Protein AF-A0A1F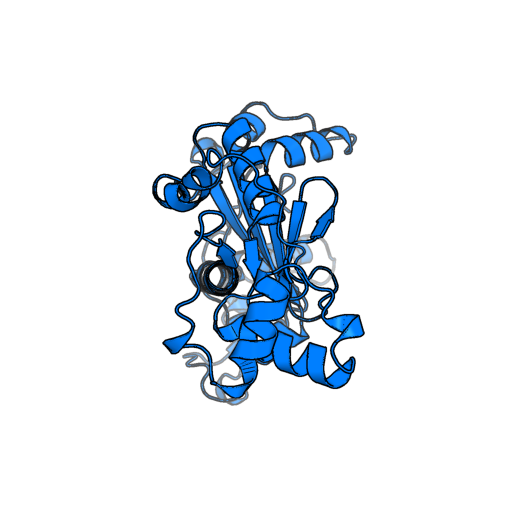2YQE5-F1 (afdb_monomer_lite)

pLDDT: mean 75.51, std 18.69, range [27.38, 96.56]

Radius of gyration: 23.51 Å; chains: 1; bounding box: 51×50×66 Å

Secondary structure (DSSP, 8-state):
--TT-SS--S-HHHHHHHHHHHHHTTSTT-TTT--TTGGGT--SSSEEEGGGSPS-----SSEEE-PBPSEEEEEEEEE-SSHHHHHHHHHHHHHHEEETTTEEPEEETTEEEESTT-SSEEEEEEEHHHHHHHHHTTSTT----HHHHHHHTTEEEEEEEEEHHHHHHTT-SBGGG--TTHHHHHHHHHHTTEEE-S-SS-----TTTS-HHHHHHHHHHHTT--HHHHS-HHHHHHHHHHHGGGT--TTSPPPP---TTSGGGTGGGGGPEEP---GGGTTSTT-------

Sequence (293 aa):
MQGHNLFGSDDLHGLIADCLLKIQDHIPGLEGVFNRDDLHNRDDGWLVRAHELPAPMGVSGEWVCNLQLSRVDCTRMLLLPSRSDALSFVRTLVDSGVMKYRGRASVTGGTAYYGKESRRSALKVYAKGPEYEYHAGKSANCLVKPELLAYCDAAVRFEAVYRGMELKRLGKHHLLAWNLETVNQLLDIQMEKINLSENVRLSSVDEAKIPKWLRGTYRHWENGEDLMELMSRRTWYRHRKALFEFGVDIAATKPRERQSSDVMAVKRVLDGRWMDVPDWARGTPLYHEPKTA

Structure (mmCIF, N/CA/C/O backbone):
data_AF-A0A1F2YQE5-F1
#
_entry.id   AF-A0A1F2YQE5-F1
#
loop_
_atom_site.group_PDB
_atom_site.id
_atom_site.type_symbol
_atom_site.label_atom_id
_atom_site.label_alt_id
_atom_site.label_comp_id
_atom_site.label_asym_id
_atom_site.label_entity_id
_atom_site.label_seq_id
_atom_site.pdbx_PDB_ins_code
_atom_site.Cartn_x
_atom_site.Cartn_y
_atom_site.Cartn_z
_atom_site.occupancy
_atom_site.B_iso_or_equiv
_atom_site.auth_seq_id
_atom_site.auth_comp_id
_atom_site.auth_asym_id
_atom_site.auth_atom_id
_atom_site.pdbx_PDB_model_num
ATOM 1 N N . MET A 1 1 ? 12.948 6.415 -14.381 1.00 32.94 1 MET A N 1
ATOM 2 C CA . MET A 1 1 ? 12.203 5.748 -13.287 1.00 32.94 1 MET A CA 1
ATOM 3 C C . MET A 1 1 ? 11.187 6.745 -12.747 1.00 32.94 1 MET A C 1
ATOM 5 O O . MET A 1 1 ? 11.525 7.918 -12.671 1.00 32.94 1 MET A O 1
ATOM 9 N N . GLN A 1 2 ? 9.948 6.312 -12.499 1.00 40.56 2 GLN A N 1
ATOM 10 C CA . GLN A 1 2 ? 8.765 7.157 -12.249 1.00 40.56 2 GLN A CA 1
ATOM 11 C C . GLN A 1 2 ? 9.000 8.216 -11.154 1.00 40.56 2 GLN A C 1
ATOM 13 O O . GLN A 1 2 ? 9.015 7.907 -9.966 1.00 40.56 2 GLN A O 1
ATOM 18 N N . GLY A 1 3 ? 9.160 9.481 -11.557 1.00 34.25 3 GLY A N 1
ATOM 19 C CA . GLY A 1 3 ? 9.552 10.588 -10.671 1.00 34.25 3 GLY A CA 1
ATOM 20 C C . GLY A 1 3 ? 8.476 11.077 -9.696 1.00 34.25 3 GLY A C 1
ATOM 21 O O . GLY A 1 3 ? 8.759 11.934 -8.867 1.00 34.25 3 GLY A O 1
ATOM 22 N N . HIS A 1 4 ? 7.249 10.552 -9.767 1.00 53.12 4 HIS A N 1
ATOM 23 C CA . HIS A 1 4 ? 6.148 11.003 -8.907 1.00 53.12 4 HIS A CA 1
ATOM 24 C C . HIS A 1 4 ? 5.494 9.886 -8.079 1.00 53.12 4 HIS A C 1
ATOM 26 O O . HIS A 1 4 ? 4.679 10.195 -7.213 1.00 53.12 4 HIS A O 1
ATOM 32 N N . ASN A 1 5 ? 5.859 8.613 -8.308 1.00 69.81 5 ASN A N 1
ATOM 33 C CA . ASN A 1 5 ? 5.350 7.427 -7.597 1.00 69.81 5 ASN A CA 1
ATOM 34 C C . ASN A 1 5 ? 3.826 7.466 -7.341 1.00 69.81 5 ASN A C 1
ATOM 36 O O . ASN A 1 5 ? 3.364 7.080 -6.271 1.00 69.81 5 ASN A O 1
ATOM 40 N N . LEU A 1 6 ? 3.034 8.036 -8.257 1.00 82.81 6 LEU A N 1
ATOM 41 C CA . LEU A 1 6 ? 1.592 8.241 -8.075 1.00 82.81 6 LEU A CA 1
ATOM 42 C C . LEU A 1 6 ? 0.788 7.063 -8.615 1.00 82.81 6 LEU A C 1
ATOM 44 O O . LEU A 1 6 ? -0.112 6.575 -7.947 1.00 82.81 6 LEU A O 1
ATOM 48 N N . PHE A 1 7 ? 1.172 6.572 -9.776 1.00 83.62 7 PHE A N 1
ATOM 49 C CA . PHE A 1 7 ? 0.604 5.410 -10.438 1.00 83.62 7 PHE A CA 1
ATOM 50 C C . PHE A 1 7 ? 1.743 4.673 -11.144 1.00 83.62 7 PHE A C 1
ATOM 52 O O . PHE A 1 7 ? 2.771 5.279 -11.465 1.00 83.62 7 PHE A O 1
ATOM 59 N N . GLY A 1 8 ? 1.576 3.366 -11.331 1.00 82.75 8 GLY A N 1
ATOM 60 C CA . GLY A 1 8 ? 2.619 2.475 -11.823 1.00 82.75 8 GLY A CA 1
ATOM 61 C C . GLY A 1 8 ? 2.051 1.275 -12.569 1.00 82.75 8 GLY A C 1
ATOM 62 O O . GLY A 1 8 ? 0.842 1.186 -12.757 1.00 82.75 8 GLY A O 1
ATOM 63 N N . SER A 1 9 ? 2.943 0.402 -13.034 1.00 84.06 9 SER A N 1
ATOM 64 C CA . SER A 1 9 ? 2.571 -0.838 -13.714 1.00 84.06 9 SER A CA 1
ATOM 65 C C . SER A 1 9 ? 2.815 -2.024 -12.788 1.00 84.06 9 SER A C 1
ATOM 67 O O . SER A 1 9 ? 3.850 -2.072 -12.120 1.00 84.06 9 SER A O 1
ATOM 69 N N . ASP A 1 10 ? 1.888 -2.980 -12.794 1.00 84.25 10 ASP A N 1
ATOM 70 C CA . ASP A 1 10 ? 2.038 -4.276 -12.122 1.00 84.25 10 ASP A CA 1
ATOM 71 C C . ASP A 1 10 ? 2.847 -5.278 -12.972 1.00 84.25 10 ASP A C 1
ATOM 73 O O . ASP A 1 10 ? 3.196 -6.362 -12.498 1.00 84.25 10 ASP A O 1
ATOM 77 N N . ASP A 1 11 ? 3.188 -4.916 -14.217 1.00 82.25 11 ASP A N 1
ATOM 78 C CA . ASP A 1 11 ? 4.056 -5.701 -15.096 1.00 82.25 11 ASP A CA 1
ATOM 79 C C . ASP A 1 11 ? 5.523 -5.608 -14.651 1.00 82.25 11 ASP A C 1
ATOM 81 O O . ASP A 1 11 ? 6.345 -4.868 -15.201 1.00 82.25 11 ASP A O 1
ATOM 85 N N . LEU A 1 12 ? 5.848 -6.371 -13.607 1.00 81.06 12 LEU A N 1
ATOM 86 C CA . LEU A 1 12 ? 7.197 -6.440 -13.059 1.00 81.06 12 LEU A CA 1
ATOM 87 C C . LEU A 1 12 ? 8.209 -6.979 -14.082 1.00 81.06 12 LEU A C 1
ATOM 89 O O . LEU A 1 12 ? 9.359 -6.544 -14.072 1.00 81.06 12 LEU A O 1
ATOM 93 N N . HIS A 1 13 ? 7.795 -7.886 -14.972 1.00 78.62 13 HIS A N 1
ATOM 94 C CA . HIS A 1 13 ? 8.665 -8.431 -16.019 1.00 78.62 13 HIS A CA 1
ATOM 95 C C . HIS A 1 13 ? 9.033 -7.352 -17.032 1.00 78.62 13 HIS A C 1
ATOM 97 O O . HIS A 1 13 ? 10.220 -7.105 -17.243 1.00 78.62 13 HIS A O 1
ATOM 103 N N . GLY A 1 14 ? 8.044 -6.637 -17.574 1.00 79.69 14 GLY A N 1
ATOM 104 C CA . GLY A 1 14 ? 8.276 -5.529 -18.499 1.00 79.69 14 GLY A CA 1
ATOM 105 C C . GLY A 1 14 ? 9.084 -4.393 -17.870 1.00 79.69 14 GLY A C 1
ATOM 106 O O . GLY A 1 14 ? 9.995 -3.854 -18.500 1.00 79.69 14 GLY A O 1
ATOM 107 N N . LEU A 1 15 ? 8.818 -4.056 -16.601 1.00 83.06 15 LEU A N 1
ATOM 108 C CA . LEU A 1 15 ? 9.594 -3.047 -15.869 1.00 83.06 15 LEU A CA 1
ATOM 109 C C . LEU A 1 15 ? 11.076 -3.423 -15.751 1.00 83.06 15 LEU A C 1
ATOM 111 O O . LEU A 1 15 ? 11.943 -2.561 -15.910 1.00 83.06 15 LEU A O 1
ATOM 115 N N . ILE A 1 16 ? 11.370 -4.691 -15.457 1.00 81.44 16 ILE A N 1
ATOM 116 C CA . ILE A 1 16 ? 12.741 -5.192 -15.348 1.00 81.44 16 ILE A CA 1
ATOM 117 C C . ILE A 1 16 ? 13.410 -5.261 -16.722 1.00 81.44 16 ILE A C 1
ATOM 119 O O . ILE A 1 16 ? 14.540 -4.794 -16.851 1.00 81.44 16 ILE A O 1
ATOM 123 N N . ALA A 1 17 ? 12.716 -5.762 -17.745 1.00 78.19 17 ALA A N 1
ATOM 124 C CA . ALA A 1 17 ? 13.222 -5.813 -19.114 1.00 78.19 17 ALA A CA 1
ATOM 125 C C . ALA A 1 17 ? 13.619 -4.417 -19.619 1.00 78.19 17 ALA A C 1
ATOM 127 O O . ALA A 1 17 ? 14.755 -4.198 -20.040 1.00 78.19 17 ALA A O 1
ATOM 128 N N . ASP A 1 18 ? 12.725 -3.435 -19.481 1.00 82.12 18 ASP A N 1
ATOM 129 C CA . ASP A 1 18 ? 12.996 -2.049 -19.871 1.00 82.12 18 ASP A CA 1
ATOM 130 C C . ASP A 1 18 ? 14.123 -1.412 -19.052 1.00 82.12 18 ASP A C 1
ATOM 132 O O . ASP A 1 18 ? 14.840 -0.544 -19.552 1.00 82.12 18 ASP A O 1
ATOM 136 N N . CYS A 1 19 ? 14.279 -1.808 -17.785 1.00 84.31 19 CYS A N 1
ATOM 137 C CA . CYS A 1 19 ? 15.386 -1.361 -16.947 1.00 84.31 19 CYS A CA 1
ATOM 138 C C . CYS A 1 19 ? 16.725 -1.898 -17.466 1.00 84.31 19 CYS A C 1
ATOM 140 O O . CYS A 1 19 ? 17.663 -1.122 -17.627 1.00 84.31 19 CYS A O 1
ATOM 142 N N . LEU A 1 20 ? 16.805 -3.197 -17.765 1.00 79.25 20 LEU A N 1
ATOM 143 C CA . LEU A 1 20 ? 18.023 -3.844 -18.254 1.00 79.25 20 LEU A CA 1
ATOM 144 C C . LEU A 1 20 ? 18.448 -3.308 -19.622 1.00 79.25 20 LEU A C 1
ATOM 146 O O . LEU A 1 20 ? 19.617 -2.974 -19.796 1.00 79.25 20 LEU A O 1
ATOM 150 N N . LEU A 1 21 ? 17.497 -3.121 -20.543 1.00 80.44 21 LEU A N 1
ATOM 151 C CA . LEU A 1 21 ? 17.764 -2.497 -21.844 1.00 80.44 21 LEU A CA 1
ATOM 152 C C . LE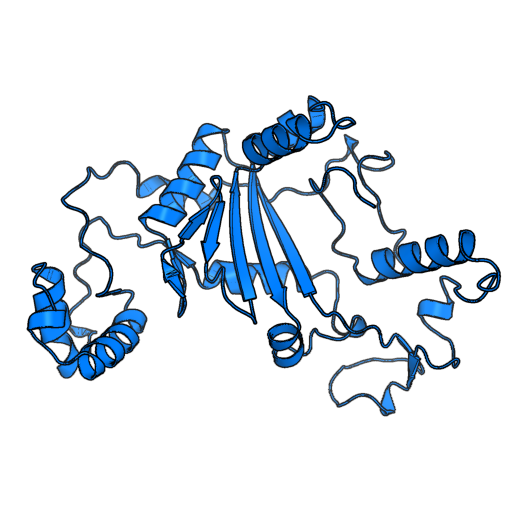U A 1 21 ? 18.343 -1.085 -21.674 1.00 80.44 21 LEU A C 1
ATOM 154 O O . LEU A 1 21 ? 19.381 -0.764 -22.245 1.00 80.44 21 LEU A O 1
ATOM 158 N N . LYS A 1 22 ? 17.742 -0.268 -20.798 1.00 84.50 22 LYS A N 1
ATOM 159 C CA . LYS A 1 22 ? 18.269 1.070 -20.484 1.00 84.50 22 LYS A CA 1
ATOM 160 C C . LYS A 1 22 ? 19.657 1.021 -19.850 1.00 84.50 22 LYS A C 1
ATOM 162 O O . LYS A 1 22 ? 20.458 1.908 -20.119 1.00 84.50 22 LYS A O 1
ATOM 167 N N . ILE A 1 23 ? 19.939 0.046 -18.986 1.00 83.12 23 ILE A N 1
ATOM 168 C CA . ILE A 1 23 ? 21.263 -0.118 -18.369 1.00 83.12 23 ILE A CA 1
ATOM 169 C C . ILE A 1 23 ? 22.309 -0.424 -19.442 1.00 83.12 23 ILE A C 1
ATOM 171 O O . ILE A 1 23 ? 23.365 0.205 -19.441 1.00 83.12 23 ILE A O 1
ATOM 175 N N . GLN A 1 24 ? 22.006 -1.334 -20.368 1.00 83.06 24 GLN A N 1
ATOM 176 C CA . GLN A 1 24 ? 22.898 -1.663 -21.478 1.00 83.06 24 GLN A CA 1
ATOM 177 C C . GLN A 1 24 ? 23.235 -0.439 -22.333 1.00 83.06 24 GLN A C 1
ATOM 179 O O . GLN A 1 24 ? 24.403 -0.236 -22.643 1.00 83.06 24 GLN A O 1
ATOM 184 N N . ASP A 1 25 ? 22.256 0.417 -22.638 1.00 81.88 25 ASP A N 1
ATOM 185 C CA . ASP A 1 25 ? 22.487 1.626 -23.443 1.00 81.88 25 ASP A CA 1
ATOM 186 C C . ASP A 1 25 ? 23.465 2.625 -22.787 1.00 81.88 25 ASP A C 1
ATOM 188 O O . ASP A 1 25 ? 23.972 3.527 -23.453 1.00 81.88 25 ASP A O 1
ATOM 192 N N . HIS A 1 26 ? 23.718 2.500 -21.478 1.00 85.12 26 HIS A N 1
ATOM 193 C CA . HIS A 1 26 ? 24.530 3.443 -20.700 1.00 85.12 26 HIS A CA 1
ATOM 194 C C . HIS A 1 26 ? 25.821 2.837 -20.131 1.00 85.12 26 HIS A C 1
ATOM 196 O O . HIS A 1 26 ? 26.623 3.575 -19.554 1.00 85.12 26 HIS A O 1
ATOM 202 N N . ILE A 1 27 ? 26.034 1.524 -20.257 1.00 79.75 27 ILE A N 1
ATOM 203 C CA . ILE A 1 27 ? 27.236 0.844 -19.763 1.00 79.75 27 ILE A CA 1
ATOM 204 C C . ILE A 1 27 ? 28.004 0.270 -20.959 1.00 79.75 27 ILE A C 1
ATOM 206 O O . ILE A 1 27 ? 27.561 -0.724 -21.535 1.00 79.75 27 ILE A O 1
ATOM 210 N N . PRO A 1 28 ? 29.171 0.850 -21.302 1.00 79.56 28 PRO A N 1
ATOM 211 C CA . PRO A 1 28 ? 30.027 0.315 -22.354 1.00 79.56 28 PRO A CA 1
ATOM 212 C C . PRO A 1 28 ? 30.392 -1.150 -22.096 1.00 79.56 28 PRO A C 1
ATOM 214 O O . PRO A 1 28 ? 30.783 -1.505 -20.981 1.00 79.56 28 PRO A O 1
ATOM 217 N N . GLY A 1 29 ? 30.300 -1.989 -23.125 1.00 71.94 29 GLY A N 1
ATOM 218 C CA . GLY A 1 29 ? 30.564 -3.428 -23.045 1.00 71.94 29 GLY A CA 1
ATOM 219 C C . GLY A 1 29 ? 29.339 -4.289 -22.725 1.00 71.94 29 GLY A C 1
ATOM 220 O O . GLY A 1 29 ? 29.483 -5.507 -22.622 1.00 71.94 29 GLY A O 1
ATOM 221 N N . LEU A 1 30 ? 28.154 -3.691 -22.561 1.00 66.94 30 LEU A N 1
ATOM 222 C CA . LEU A 1 30 ? 26.884 -4.419 -22.455 1.00 66.94 30 LEU A CA 1
ATOM 223 C C . LEU A 1 30 ? 26.057 -4.381 -23.748 1.00 66.94 30 LEU A C 1
ATOM 225 O O . LEU A 1 30 ? 24.928 -4.861 -23.759 1.00 66.94 30 LEU A O 1
ATOM 229 N N . GLU A 1 31 ? 26.580 -3.833 -24.844 1.00 75.94 31 GLU A N 1
ATOM 230 C CA . GLU A 1 31 ? 25.845 -3.700 -26.101 1.00 75.94 31 GLU A CA 1
ATOM 231 C C . GLU A 1 31 ? 25.420 -5.073 -26.654 1.00 75.94 31 GLU A C 1
ATOM 233 O O . GLU A 1 31 ? 26.246 -5.947 -26.910 1.00 75.94 31 GLU A O 1
ATOM 238 N N . GLY A 1 32 ? 24.113 -5.265 -26.855 1.00 68.94 32 GLY A N 1
ATOM 239 C CA . GLY A 1 32 ? 23.550 -6.515 -27.374 1.00 68.94 32 GLY A CA 1
ATOM 240 C C . GLY A 1 32 ? 23.499 -7.673 -26.372 1.00 68.94 32 GLY A C 1
ATOM 241 O O . GLY A 1 32 ? 23.132 -8.777 -26.771 1.00 68.94 32 GLY A O 1
ATOM 242 N N . VAL A 1 33 ? 23.839 -7.440 -25.097 1.00 68.56 33 VAL A N 1
ATOM 243 C CA . VAL A 1 33 ? 23.763 -8.451 -24.026 1.00 68.56 33 VAL A CA 1
ATOM 244 C C . VAL A 1 33 ? 22.312 -8.772 -23.669 1.00 68.56 33 VAL A C 1
ATOM 246 O O . VAL A 1 33 ? 21.949 -9.929 -23.498 1.00 68.56 33 VAL A O 1
ATOM 249 N N . PHE A 1 34 ? 21.463 -7.753 -23.588 1.00 68.69 34 PHE A N 1
ATOM 250 C CA . PHE A 1 34 ? 20.033 -7.878 -23.364 1.00 68.69 34 PHE A CA 1
ATOM 251 C C . PHE A 1 34 ? 19.284 -7.608 -24.671 1.00 68.69 34 PHE A C 1
ATOM 253 O O . PHE A 1 34 ? 19.349 -6.511 -25.233 1.00 68.69 34 PHE A O 1
ATOM 260 N N . ASN A 1 35 ? 18.507 -8.588 -25.125 1.00 66.06 35 ASN A N 1
ATOM 261 C CA . ASN A 1 35 ? 17.389 -8.359 -26.032 1.00 66.06 35 ASN A CA 1
ATOM 262 C C . ASN A 1 35 ? 16.083 -8.636 -25.287 1.00 66.06 35 ASN A C 1
ATOM 264 O O . ASN A 1 35 ? 16.008 -9.479 -24.393 1.00 66.06 35 ASN A O 1
ATOM 268 N N . ARG A 1 36 ? 15.032 -7.944 -25.708 1.00 59.97 36 ARG A N 1
ATOM 269 C CA . ARG A 1 36 ? 13.667 -8.145 -25.241 1.00 59.97 36 ARG A CA 1
ATOM 270 C C . ARG A 1 36 ? 13.197 -9.588 -25.446 1.00 59.97 36 ARG A C 1
ATOM 272 O O . ARG A 1 36 ? 12.573 -10.127 -24.545 1.00 59.97 36 ARG A O 1
ATOM 279 N N . ASP A 1 37 ? 13.576 -10.219 -26.557 1.00 56.53 37 ASP A N 1
ATOM 280 C CA . ASP A 1 37 ? 13.257 -11.630 -26.825 1.00 56.53 37 ASP A CA 1
ATOM 281 C C . ASP A 1 37 ? 14.096 -12.600 -25.965 1.00 56.53 37 ASP A C 1
ATOM 283 O O . ASP A 1 37 ? 13.631 -13.674 -25.591 1.00 56.53 37 ASP A O 1
ATOM 287 N N . ASP A 1 38 ? 15.325 -12.211 -25.601 1.00 51.78 38 ASP A N 1
ATOM 288 C CA . ASP A 1 38 ? 16.281 -13.048 -24.855 1.00 51.78 38 ASP A CA 1
ATOM 289 C C . ASP A 1 38 ? 16.004 -13.076 -23.351 1.00 51.78 38 ASP A C 1
ATOM 291 O O . ASP A 1 38 ? 16.283 -14.071 -22.683 1.00 51.78 38 ASP A O 1
ATOM 295 N N . LEU A 1 39 ? 15.364 -12.026 -22.826 1.00 52.28 39 LEU A N 1
ATOM 296 C CA . LEU A 1 39 ? 14.754 -12.024 -21.491 1.00 52.28 39 LEU A CA 1
ATOM 297 C C . LEU A 1 39 ? 13.704 -13.136 -21.319 1.00 52.28 39 LEU A C 1
ATOM 299 O O . LEU A 1 39 ? 13.333 -13.456 -20.186 1.00 52.28 39 LEU A O 1
ATOM 303 N N . HIS A 1 40 ? 13.304 -13.769 -22.425 1.00 49.25 40 HIS A N 1
ATOM 304 C CA . HIS A 1 40 ? 12.474 -14.959 -22.459 1.00 49.25 40 HIS A CA 1
ATOM 305 C C . HIS A 1 40 ? 13.211 -16.248 -22.899 1.00 49.25 40 HIS A C 1
ATOM 307 O O . HIS A 1 40 ? 12.596 -17.299 -22.755 1.00 49.25 40 HIS A O 1
ATOM 313 N N . ASN A 1 41 ? 14.464 -16.229 -23.413 1.00 41.75 41 ASN A N 1
ATOM 314 C CA . ASN A 1 41 ? 15.012 -17.381 -24.174 1.00 41.75 41 ASN A CA 1
ATOM 315 C C . ASN A 1 41 ? 16.560 -17.502 -24.406 1.00 41.75 41 ASN A C 1
ATOM 317 O O . ASN A 1 41 ? 16.956 -17.967 -25.474 1.00 41.75 41 ASN A O 1
ATOM 321 N N . ARG A 1 42 ? 17.474 -17.158 -23.475 1.00 39.69 42 ARG A N 1
ATOM 322 C CA . ARG A 1 42 ? 18.938 -17.423 -23.668 1.00 39.69 42 ARG A CA 1
ATOM 323 C C . ARG A 1 42 ? 19.687 -18.211 -22.573 1.00 39.69 42 ARG A C 1
ATOM 325 O O . ARG A 1 42 ? 19.365 -18.158 -21.394 1.00 39.69 42 ARG A O 1
ATOM 332 N N . ASP A 1 43 ? 20.735 -18.921 -23.001 1.00 40.22 43 ASP A N 1
ATOM 333 C CA . ASP A 1 43 ? 21.522 -19.927 -22.254 1.00 40.22 43 ASP A CA 1
ATOM 334 C C . ASP A 1 43 ? 22.712 -19.361 -21.442 1.00 40.22 43 ASP A C 1
ATOM 336 O O . ASP A 1 43 ? 23.582 -20.108 -20.993 1.00 40.22 43 ASP A O 1
ATOM 340 N N . ASP A 1 44 ? 22.826 -18.048 -21.251 1.00 38.34 44 ASP A N 1
ATOM 341 C CA . ASP A 1 44 ? 24.051 -17.384 -20.772 1.00 38.34 44 ASP A CA 1
ATOM 342 C C . ASP A 1 44 ? 24.094 -17.101 -19.253 1.00 38.34 44 ASP A C 1
ATOM 344 O O . ASP A 1 44 ? 24.753 -16.178 -18.774 1.00 38.34 44 ASP A O 1
ATOM 348 N N . GLY A 1 45 ? 23.459 -17.963 -18.451 1.00 41.25 45 GLY A N 1
ATOM 349 C CA . GLY A 1 45 ? 23.664 -18.032 -16.993 1.00 41.25 45 GLY A CA 1
ATOM 350 C C . GLY A 1 45 ? 22.813 -17.076 -16.144 1.00 41.25 45 GLY A C 1
ATOM 351 O O . GLY A 1 45 ? 22.825 -17.174 -14.915 1.00 41.25 45 GLY A O 1
ATOM 352 N N . TRP A 1 46 ? 22.019 -16.208 -16.775 1.00 45.41 46 TRP A N 1
ATOM 353 C CA . TRP A 1 46 ? 20.955 -15.427 -16.124 1.00 45.41 46 TRP A CA 1
ATOM 354 C C . TRP A 1 46 ? 19.609 -16.153 -16.113 1.00 45.41 46 TRP A C 1
ATOM 356 O O . TRP A 1 46 ? 18.693 -15.733 -15.403 1.00 45.41 46 TRP A O 1
ATOM 366 N N . LEU A 1 47 ? 19.499 -17.254 -16.862 1.00 46.78 47 LEU A N 1
ATOM 367 C CA . LEU A 1 47 ? 18.339 -18.127 -16.913 1.00 46.78 47 LEU A CA 1
ATOM 368 C C . LEU A 1 47 ? 18.683 -19.516 -16.339 1.00 46.78 47 LEU A C 1
ATOM 370 O O . LEU A 1 47 ? 19.718 -20.093 -16.658 1.00 46.78 47 LEU A O 1
ATOM 374 N N . VAL A 1 48 ? 17.829 -20.043 -15.459 1.00 47.06 48 VAL A N 1
ATOM 375 C CA . VAL A 1 48 ? 17.901 -21.428 -14.958 1.00 47.06 48 VAL A CA 1
ATOM 376 C C . VAL A 1 48 ? 17.031 -22.279 -15.869 1.00 47.06 48 VAL A C 1
ATOM 378 O O . VAL A 1 48 ? 15.947 -21.834 -16.255 1.00 47.06 48 VAL A O 1
ATOM 381 N N . ARG A 1 49 ? 17.465 -23.492 -16.219 1.00 47.62 49 ARG A N 1
ATOM 382 C CA . ARG A 1 49 ? 16.607 -24.373 -17.017 1.00 47.62 49 ARG A CA 1
ATOM 383 C C . ARG A 1 49 ? 15.381 -24.761 -16.210 1.00 47.62 49 ARG A C 1
ATOM 385 O O . ARG A 1 49 ? 15.492 -25.055 -15.024 1.00 47.62 49 ARG A O 1
ATOM 392 N N . ALA A 1 50 ? 14.203 -24.786 -16.830 1.00 49.78 50 ALA A N 1
ATOM 393 C CA . ALA A 1 50 ? 12.947 -25.002 -16.099 1.00 49.78 50 ALA A CA 1
ATOM 394 C C . ALA A 1 50 ? 12.941 -26.296 -15.248 1.00 49.78 50 ALA A C 1
ATOM 396 O O . ALA A 1 50 ? 12.280 -26.348 -14.212 1.00 49.78 50 ALA A O 1
ATOM 397 N N . HIS A 1 51 ? 13.725 -27.310 -15.638 1.00 53.00 51 HIS A N 1
ATOM 398 C CA . HIS A 1 51 ? 13.901 -28.569 -14.904 1.00 53.00 51 HIS A CA 1
ATOM 399 C C . HIS A 1 51 ? 14.854 -28.497 -13.692 1.00 53.00 51 HIS A C 1
ATOM 401 O O . HIS A 1 51 ? 14.881 -29.426 -12.889 1.00 53.00 51 HIS A O 1
ATOM 407 N N . GLU A 1 52 ? 15.635 -27.425 -13.547 1.00 47.88 52 GLU A N 1
ATOM 408 C CA . GLU A 1 52 ? 16.561 -27.183 -12.429 1.00 47.88 52 GLU A CA 1
ATOM 409 C C . GLU A 1 52 ? 15.898 -26.366 -11.295 1.00 47.88 52 GLU A C 1
ATOM 411 O O . GLU A 1 52 ? 16.471 -26.208 -10.214 1.00 47.88 52 GLU A O 1
ATOM 416 N N . LEU A 1 53 ? 14.670 -25.865 -11.505 1.00 52.38 53 LEU A N 1
ATOM 417 C CA . LEU A 1 53 ? 13.877 -25.164 -10.491 1.00 52.38 53 LEU A CA 1
ATOM 418 C C . LEU A 1 53 ? 13.098 -26.153 -9.596 1.00 52.38 53 LEU A C 1
ATOM 420 O O . LEU A 1 53 ? 12.576 -27.154 -10.090 1.00 52.38 53 LEU A O 1
ATOM 424 N N . PRO A 1 54 ? 12.940 -25.878 -8.283 1.00 45.22 54 PRO A N 1
ATOM 425 C CA . PRO A 1 54 ? 12.124 -26.712 -7.404 1.00 45.22 54 PRO A CA 1
ATOM 426 C C . PRO A 1 54 ? 10.667 -26.763 -7.891 1.00 45.22 54 PRO A C 1
ATOM 428 O O . PRO A 1 54 ? 10.023 -25.726 -8.064 1.00 45.22 54 PRO A O 1
ATOM 431 N N . ALA A 1 55 ? 10.122 -27.964 -8.088 1.00 44.84 55 ALA A N 1
ATOM 432 C CA . ALA A 1 55 ? 8.707 -28.145 -8.409 1.00 44.84 55 ALA A CA 1
ATOM 433 C C . ALA A 1 55 ? 7.798 -27.609 -7.269 1.00 44.84 55 ALA A C 1
ATOM 435 O O . ALA A 1 55 ? 8.165 -27.762 -6.100 1.00 44.84 55 ALA A O 1
ATOM 436 N N . PRO A 1 56 ? 6.615 -27.016 -7.560 1.00 45.38 56 PRO A N 1
ATOM 437 C CA . PRO A 1 56 ? 5.899 -27.010 -8.835 1.00 45.38 56 PRO A CA 1
ATOM 438 C C . PRO A 1 56 ? 5.680 -25.573 -9.346 1.00 45.38 56 PRO A C 1
ATOM 440 O O . PRO A 1 56 ? 4.629 -24.982 -9.113 1.00 45.38 56 PRO A O 1
ATOM 443 N N . MET A 1 57 ? 6.656 -24.981 -10.039 1.00 48.16 57 MET A N 1
ATOM 444 C CA . MET A 1 57 ? 6.480 -23.622 -10.586 1.00 48.16 57 MET A CA 1
ATOM 445 C C . MET A 1 57 ? 5.738 -23.568 -11.933 1.00 48.16 57 MET A C 1
ATOM 447 O O . MET A 1 57 ? 5.511 -22.476 -12.436 1.00 48.16 57 MET A O 1
ATOM 451 N N . GLY A 1 58 ? 5.310 -24.710 -12.494 1.00 41.84 58 GLY A N 1
ATOM 452 C CA . GLY A 1 58 ? 4.377 -24.743 -13.632 1.00 41.84 58 GLY A CA 1
ATOM 453 C C . GLY A 1 58 ? 4.838 -23.957 -14.864 1.00 41.84 58 GLY A C 1
ATOM 454 O O . GLY A 1 58 ? 4.013 -23.343 -15.532 1.00 41.84 58 GLY A O 1
ATOM 455 N N . VAL A 1 59 ? 6.144 -23.938 -15.141 1.00 45.78 59 VAL A N 1
ATOM 456 C CA . VAL A 1 59 ? 6.727 -23.170 -16.249 1.00 45.78 59 VAL A CA 1
ATOM 457 C C . VAL A 1 59 ? 6.848 -24.063 -17.485 1.00 45.78 59 VAL A C 1
ATOM 459 O O . VAL A 1 59 ? 7.510 -25.097 -17.430 1.00 45.78 59 VAL A O 1
ATOM 462 N N . SER A 1 60 ? 6.217 -23.680 -18.596 1.00 40.12 60 SER A N 1
ATOM 463 C CA . SER A 1 60 ? 6.457 -24.272 -19.918 1.00 40.12 60 SER A CA 1
ATOM 464 C C . SER A 1 60 ? 7.500 -23.430 -20.666 1.00 40.12 60 SER A C 1
ATOM 466 O O . SER A 1 60 ? 7.213 -22.283 -20.998 1.00 40.12 60 SER A O 1
ATOM 468 N N . GLY A 1 61 ? 8.697 -23.978 -20.902 1.00 46.28 61 GLY A N 1
ATOM 469 C CA . GLY A 1 61 ? 9.816 -23.324 -21.605 1.00 46.28 61 GLY A CA 1
ATOM 470 C C . GLY A 1 61 ? 11.175 -23.941 -21.236 1.00 46.28 61 GLY A C 1
ATOM 471 O O . GLY A 1 61 ? 11.265 -24.639 -20.226 1.00 46.28 61 GLY A O 1
ATOM 472 N N . GLU A 1 62 ? 12.226 -23.721 -22.039 1.00 42.53 62 GLU A N 1
ATOM 473 C CA . GLU A 1 62 ? 13.578 -24.256 -21.763 1.00 42.53 62 GLU A CA 1
ATOM 474 C C . GLU A 1 62 ? 14.377 -23.406 -20.754 1.00 42.53 62 GLU A C 1
ATOM 476 O O . GLU A 1 62 ? 15.119 -23.977 -19.951 1.00 42.53 62 GLU A O 1
ATOM 481 N N . TRP A 1 63 ? 14.167 -22.082 -20.707 1.00 44.69 63 TRP A N 1
ATOM 482 C CA . TRP A 1 63 ? 15.006 -21.125 -19.963 1.00 44.69 63 TRP A CA 1
ATOM 483 C C . TRP A 1 63 ? 14.185 -20.121 -19.145 1.00 44.69 63 TRP A C 1
ATOM 485 O O . TRP A 1 63 ? 13.154 -19.642 -19.611 1.00 44.69 63 TRP A O 1
ATOM 495 N N . VAL A 1 64 ? 14.614 -19.797 -17.913 1.00 51.41 64 VAL A N 1
ATOM 496 C CA . VAL A 1 64 ? 13.860 -18.891 -17.024 1.00 51.41 64 VAL A CA 1
ATOM 497 C C . VAL A 1 64 ? 14.725 -17.886 -16.221 1.00 51.41 64 VAL A C 1
ATOM 499 O O . VAL A 1 64 ? 15.592 -18.301 -15.461 1.00 51.41 64 VAL A O 1
ATOM 502 N N . CYS A 1 65 ? 14.473 -16.566 -16.329 1.00 54.91 65 CYS A N 1
ATOM 503 C CA . CYS A 1 65 ? 15.257 -15.468 -15.712 1.00 54.91 65 CYS A CA 1
ATOM 504 C C . CYS A 1 65 ? 15.342 -15.528 -14.167 1.00 54.91 65 CYS A C 1
ATOM 506 O O . CYS A 1 65 ? 14.346 -15.382 -13.458 1.00 54.91 65 CYS A O 1
ATOM 508 N N . ASN A 1 66 ? 16.549 -15.674 -13.612 1.00 64.44 66 ASN A N 1
ATOM 509 C CA . ASN A 1 66 ? 16.811 -15.912 -12.188 1.00 64.44 66 ASN A CA 1
ATOM 510 C C . ASN A 1 66 ? 17.101 -14.632 -11.380 1.00 64.44 66 ASN A C 1
ATOM 512 O O . ASN A 1 66 ? 18.046 -14.561 -10.591 1.00 64.44 66 ASN A O 1
ATOM 516 N N . LEU A 1 67 ? 16.280 -13.596 -11.549 1.00 77.31 67 LEU A N 1
ATOM 517 C CA . LEU A 1 67 ? 16.386 -12.394 -10.721 1.00 77.31 67 LEU A CA 1
ATOM 518 C C . LEU A 1 67 ? 15.736 -12.612 -9.354 1.00 77.31 67 LEU A C 1
ATOM 520 O O . LEU A 1 67 ? 14.543 -12.916 -9.252 1.00 77.31 67 LEU A O 1
ATOM 524 N N . GLN A 1 68 ? 16.530 -12.421 -8.297 1.00 83.50 68 GLN A N 1
ATOM 525 C CA . GLN A 1 68 ? 16.054 -12.499 -6.921 1.00 83.50 68 GLN A CA 1
ATOM 526 C C . GLN A 1 68 ? 15.635 -11.130 -6.381 1.00 83.50 68 GLN A C 1
ATOM 528 O O . GLN A 1 68 ? 16.419 -10.183 -6.325 1.00 83.50 68 GLN A O 1
ATOM 533 N N . LEU A 1 69 ? 14.400 -11.051 -5.900 1.00 87.38 69 LEU A N 1
ATOM 534 C CA . LEU A 1 69 ? 13.822 -9.858 -5.300 1.00 87.38 69 LEU A CA 1
ATOM 535 C C . LEU A 1 69 ? 14.131 -9.825 -3.799 1.00 87.38 69 LEU A C 1
ATOM 537 O O . LEU A 1 69 ? 13.728 -10.701 -3.028 1.00 87.38 69 LEU A O 1
ATOM 541 N N . SER A 1 70 ? 14.834 -8.782 -3.359 1.00 91.56 70 SER A N 1
ATOM 542 C CA . SER A 1 70 ? 15.155 -8.562 -1.941 1.00 91.56 70 SER A CA 1
ATOM 543 C C . SER A 1 70 ? 14.060 -7.790 -1.196 1.00 91.56 70 SER A C 1
ATOM 545 O O . SER A 1 70 ? 13.922 -7.923 0.028 1.00 91.56 70 SER A O 1
ATOM 547 N N . ARG A 1 71 ? 13.262 -7.004 -1.927 1.00 93.25 71 ARG A N 1
ATOM 548 C CA . ARG A 1 71 ? 12.129 -6.232 -1.423 1.00 93.25 71 ARG A CA 1
ATOM 549 C C . ARG A 1 71 ? 11.171 -5.876 -2.558 1.00 93.25 71 ARG A C 1
ATOM 551 O O . ARG A 1 71 ? 11.627 -5.517 -3.636 1.00 93.25 71 ARG A O 1
ATOM 558 N N . VAL A 1 72 ? 9.873 -5.908 -2.272 1.00 91.88 72 VAL A N 1
ATOM 559 C CA . VAL A 1 72 ? 8.817 -5.376 -3.142 1.00 91.88 72 VAL A CA 1
ATOM 560 C C . VAL A 1 72 ? 7.804 -4.623 -2.284 1.00 91.88 72 VAL A C 1
ATOM 562 O O . VAL A 1 72 ? 7.397 -5.122 -1.233 1.00 91.88 72 VAL A O 1
ATOM 565 N N . ASP A 1 73 ? 7.392 -3.440 -2.731 1.00 92.62 73 ASP A N 1
ATOM 566 C CA . ASP A 1 73 ? 6.319 -2.661 -2.115 1.00 92.62 73 ASP A CA 1
ATOM 567 C C . ASP A 1 73 ? 5.115 -2.719 -3.078 1.00 92.62 73 ASP A C 1
ATOM 569 O O . ASP A 1 73 ? 5.140 -2.110 -4.141 1.00 92.62 73 ASP A O 1
ATOM 573 N N . CYS A 1 74 ? 4.090 -3.509 -2.744 1.00 92.31 74 CYS A N 1
ATOM 574 C CA . CYS A 1 74 ? 2.855 -3.636 -3.530 1.00 92.31 74 CYS A CA 1
ATOM 575 C C . CYS A 1 74 ? 1.896 -2.508 -3.145 1.00 92.31 74 CYS A C 1
ATOM 577 O O . CYS A 1 74 ? 1.648 -2.323 -1.949 1.00 92.31 74 CYS A O 1
ATOM 579 N N . THR A 1 75 ? 1.354 -1.761 -4.110 1.00 92.38 75 THR A N 1
ATOM 580 C CA . THR A 1 75 ? 0.592 -0.539 -3.810 1.00 92.38 75 THR A CA 1
ATOM 581 C C . THR A 1 75 ? -0.737 -0.459 -4.543 1.00 92.38 75 THR A C 1
ATOM 583 O O . THR A 1 75 ? -0.778 -0.729 -5.735 1.00 92.38 75 THR A O 1
ATOM 586 N N . ARG A 1 76 ? -1.789 0.020 -3.870 1.00 90.75 76 ARG A N 1
ATOM 587 C CA . ARG A 1 76 ? -3.050 0.455 -4.500 1.00 90.75 76 ARG A CA 1
ATOM 588 C C . ARG A 1 76 ? -3.552 1.727 -3.840 1.00 90.75 76 ARG A C 1
ATOM 590 O O . ARG A 1 76 ? -3.253 1.991 -2.672 1.00 90.75 76 ARG A O 1
ATOM 597 N N . MET A 1 7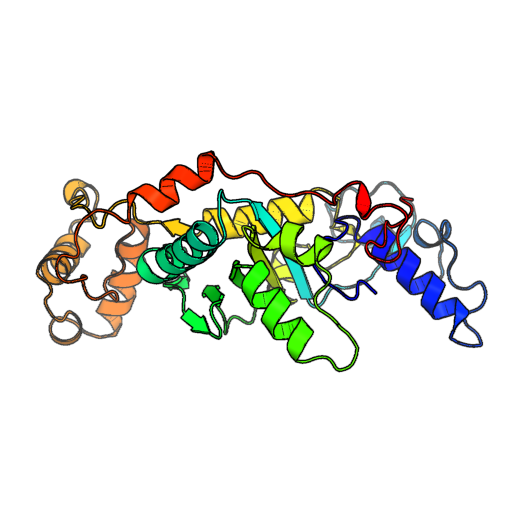7 ? -4.328 2.506 -4.584 1.00 92.44 77 MET A N 1
ATOM 598 C CA . MET A 1 77 ? -4.963 3.716 -4.074 1.00 92.44 77 MET A CA 1
ATOM 599 C C . MET A 1 77 ? -6.476 3.608 -4.126 1.00 92.44 77 MET A C 1
ATOM 601 O O . MET A 1 77 ? -7.044 3.207 -5.138 1.00 92.44 77 MET A O 1
ATOM 605 N N . LEU A 1 78 ? -7.104 3.993 -3.025 1.00 91.69 78 LEU A N 1
ATOM 606 C CA . LEU A 1 78 ? -8.542 4.089 -2.875 1.00 91.69 78 LEU A CA 1
ATOM 607 C C . LEU A 1 78 ? -8.937 5.563 -2.948 1.00 91.69 78 LEU A C 1
ATOM 609 O O . LEU A 1 78 ? -8.462 6.364 -2.141 1.00 91.69 78 LEU A O 1
ATOM 613 N N . LEU A 1 79 ? -9.796 5.914 -3.900 1.00 91.38 79 LEU A N 1
ATOM 614 C CA . LEU A 1 79 ? -10.378 7.246 -3.991 1.00 91.38 79 LEU A CA 1
ATOM 615 C C . LEU A 1 79 ? -11.546 7.369 -3.012 1.00 91.38 79 LEU A C 1
ATOM 617 O O . LEU A 1 79 ? -12.461 6.542 -3.035 1.00 91.38 79 LEU A O 1
ATOM 621 N N . LEU A 1 80 ? -11.523 8.416 -2.189 1.00 86.31 80 LEU A N 1
ATOM 622 C CA . LEU A 1 80 ? -12.626 8.810 -1.314 1.00 86.31 80 LEU A CA 1
ATOM 623 C C . LEU A 1 80 ? -13.273 10.118 -1.807 1.00 86.31 80 LEU A C 1
ATOM 625 O O . LEU A 1 80 ? -12.716 10.774 -2.689 1.00 86.31 80 LEU A O 1
ATOM 629 N N . PRO A 1 81 ? -14.441 10.521 -1.268 1.00 83.31 81 PRO A N 1
ATOM 630 C CA . PRO A 1 81 ? -15.149 11.710 -1.747 1.00 83.31 81 PRO A CA 1
ATOM 631 C C . PRO A 1 81 ? -14.373 13.023 -1.569 1.00 83.31 81 PRO A C 1
ATOM 633 O O . PRO A 1 81 ? -14.559 13.954 -2.349 1.00 83.31 81 PRO A O 1
ATOM 636 N N . SER A 1 82 ? -13.505 13.118 -0.556 1.00 82.88 82 SER A N 1
ATOM 637 C CA . SER A 1 82 ? -12.714 14.322 -0.293 1.00 82.88 82 SER A CA 1
ATOM 638 C C . SER A 1 82 ? -11.380 14.039 0.407 1.00 82.88 82 SER A C 1
ATOM 640 O O . SER A 1 82 ? -11.175 12.990 1.023 1.00 82.88 82 SER A O 1
ATOM 642 N N . ARG A 1 83 ? -10.477 15.029 0.396 1.00 88.19 83 ARG A N 1
ATOM 643 C CA . ARG A 1 83 ? -9.244 15.027 1.205 1.00 88.19 83 ARG A CA 1
ATOM 644 C C . ARG A 1 83 ? -9.523 14.834 2.699 1.00 88.19 83 ARG A C 1
ATOM 646 O O . ARG A 1 83 ? -8.764 14.153 3.389 1.00 88.19 83 ARG A O 1
ATOM 653 N N . SER A 1 84 ? -10.608 15.426 3.205 1.00 80.62 84 SER A N 1
ATOM 654 C CA . SER A 1 84 ? -11.018 15.275 4.607 1.00 80.62 84 SER A CA 1
ATOM 655 C C . SER A 1 84 ? -11.376 13.822 4.924 1.00 80.62 84 SER A C 1
ATOM 657 O O . SER A 1 84 ? -10.962 13.299 5.962 1.00 80.62 84 SER A O 1
ATOM 659 N N . ASP A 1 85 ? -12.060 13.140 4.002 1.00 81.00 85 ASP A N 1
ATOM 660 C CA . ASP A 1 85 ? -12.395 11.721 4.139 1.00 81.00 85 ASP A CA 1
ATOM 661 C C . ASP A 1 85 ? -11.137 10.849 4.099 1.00 81.00 85 ASP A C 1
ATOM 663 O O . ASP A 1 85 ? -10.991 9.959 4.933 1.00 81.00 85 ASP A O 1
ATOM 667 N N . ALA A 1 86 ? -10.179 11.145 3.211 1.00 85.88 86 ALA A N 1
ATOM 668 C CA . ALA A 1 86 ? -8.885 10.451 3.153 1.00 85.88 86 ALA A CA 1
ATOM 669 C C . ALA A 1 86 ? -8.100 10.560 4.467 1.00 85.88 86 ALA A C 1
ATOM 671 O O . ALA A 1 86 ? -7.599 9.562 4.991 1.00 85.88 86 ALA A O 1
ATOM 672 N N . LEU A 1 87 ? -8.028 11.761 5.042 1.00 84.12 87 LEU A N 1
ATOM 673 C CA . LEU A 1 87 ? -7.396 11.983 6.343 1.00 84.12 87 LEU A CA 1
ATOM 674 C C . LEU A 1 87 ? -8.148 11.278 7.477 1.00 84.12 87 LEU A C 1
ATOM 676 O O . LEU A 1 87 ? -7.518 10.663 8.340 1.00 84.12 87 LEU A O 1
ATOM 680 N N . SER A 1 88 ? -9.480 11.355 7.478 1.00 79.75 88 SER A N 1
ATOM 681 C CA . SER A 1 88 ? -10.326 10.721 8.494 1.00 79.75 88 SER A CA 1
ATOM 682 C C . SER A 1 88 ? -10.204 9.203 8.445 1.00 79.75 88 SER A C 1
ATOM 684 O O . SER A 1 88 ? -10.027 8.580 9.484 1.00 79.75 88 SER A O 1
ATOM 686 N N . PHE A 1 89 ? -10.164 8.616 7.249 1.00 84.06 89 PHE A N 1
ATOM 687 C CA . PHE A 1 89 ? -9.961 7.187 7.053 1.00 84.06 89 PHE A CA 1
ATOM 688 C C . PHE A 1 89 ? -8.655 6.695 7.691 1.00 84.06 89 PHE A C 1
ATOM 690 O O . PHE A 1 89 ? -8.652 5.736 8.466 1.00 84.06 89 PHE A O 1
ATOM 697 N N . VAL A 1 90 ? -7.539 7.386 7.428 1.00 87.50 90 VAL A N 1
ATOM 698 C CA . VAL A 1 90 ? -6.239 7.038 8.023 1.00 87.50 90 VAL A CA 1
ATOM 699 C C . VAL A 1 90 ? -6.272 7.192 9.545 1.00 87.50 90 VAL A C 1
ATOM 701 O O . VAL A 1 90 ? -5.750 6.332 10.253 1.00 87.50 90 VAL A O 1
ATOM 704 N N . ARG A 1 91 ? -6.918 8.241 10.071 1.00 82.00 91 ARG A N 1
ATOM 705 C CA . ARG A 1 91 ? -7.108 8.412 11.522 1.00 82.00 91 ARG A CA 1
ATOM 706 C C . ARG A 1 91 ? -7.905 7.257 12.122 1.00 82.00 91 ARG A C 1
ATOM 708 O O . ARG A 1 91 ? -7.470 6.689 13.117 1.00 82.00 91 ARG A O 1
ATOM 715 N N . THR A 1 92 ? -8.993 6.823 11.487 1.00 79.44 92 THR A N 1
ATOM 716 C CA . THR A 1 92 ? -9.774 5.686 11.989 1.00 79.44 92 THR A CA 1
ATOM 717 C C . THR A 1 92 ? -8.969 4.385 11.988 1.00 79.44 92 THR A C 1
ATOM 719 O O . THR A 1 92 ? -9.070 3.608 12.939 1.00 79.44 92 THR A O 1
ATOM 722 N N . LEU A 1 93 ? -8.113 4.152 10.984 1.00 83.94 93 LEU A N 1
ATOM 723 C CA . LEU A 1 93 ? -7.186 3.011 10.996 1.00 83.94 93 LEU A CA 1
ATOM 724 C C . LEU A 1 93 ? -6.232 3.054 12.200 1.00 83.94 93 LEU A C 1
ATOM 726 O O . LEU A 1 93 ? -5.975 2.026 12.825 1.00 83.94 93 LEU A O 1
ATOM 730 N N . VAL A 1 94 ? -5.721 4.232 12.556 1.00 81.88 94 VAL A N 1
ATOM 731 C CA . VAL A 1 94 ? -4.856 4.415 13.734 1.00 81.88 94 VAL A CA 1
ATOM 732 C C . VAL A 1 94 ? -5.621 4.181 15.039 1.00 81.88 94 VAL A C 1
ATOM 734 O O . VAL A 1 94 ? -5.141 3.494 15.951 1.00 81.88 94 VAL A O 1
ATOM 737 N N . ASP A 1 95 ? -6.823 4.739 15.126 1.00 77.25 95 ASP A N 1
ATOM 738 C CA . ASP A 1 95 ? -7.603 4.776 16.359 1.00 77.25 95 ASP A CA 1
ATOM 739 C C . ASP A 1 95 ? -8.316 3.456 16.655 1.00 77.25 95 ASP A C 1
ATOM 741 O O . ASP A 1 95 ? -8.514 3.117 17.822 1.00 77.25 95 ASP A O 1
ATOM 745 N N . SER A 1 96 ? -8.695 2.702 15.623 1.00 73.50 96 SER A N 1
ATOM 746 C CA . SER A 1 96 ? -9.548 1.512 15.761 1.00 73.50 96 SER A CA 1
ATOM 747 C C . SER A 1 96 ? -9.081 0.307 14.937 1.00 73.50 96 SER A C 1
ATOM 749 O O . SER A 1 96 ? -9.574 -0.802 15.134 1.00 73.50 96 SER A O 1
ATOM 751 N N . GLY A 1 97 ? -8.132 0.479 14.014 1.00 77.31 97 GLY A N 1
ATOM 752 C CA . GLY A 1 97 ? -7.637 -0.609 13.175 1.00 77.31 97 GLY A CA 1
ATOM 753 C C . GLY A 1 97 ? -6.634 -1.498 13.908 1.00 77.31 97 GLY A C 1
ATOM 754 O O . GLY A 1 97 ? -5.564 -1.050 14.334 1.00 77.31 97 GLY A O 1
ATOM 755 N N . VAL A 1 98 ? -6.952 -2.786 14.003 1.00 80.81 98 VAL A N 1
ATOM 756 C CA . VAL A 1 98 ? -6.126 -3.811 14.645 1.00 80.81 98 VAL A CA 1
ATOM 757 C C . VAL A 1 98 ? -5.758 -4.879 13.620 1.00 80.81 98 VAL A C 1
ATOM 759 O O . VAL A 1 98 ? -6.615 -5.585 13.097 1.00 80.81 98 VAL A O 1
ATOM 762 N N . MET A 1 99 ? -4.463 -5.042 13.343 1.00 82.00 99 MET A N 1
ATOM 763 C CA . MET A 1 99 ? -3.989 -6.050 12.398 1.00 82.00 99 MET A CA 1
ATOM 764 C C . MET A 1 99 ? -3.694 -7.388 13.085 1.00 82.00 99 MET A C 1
ATOM 766 O O . MET A 1 99 ? -2.974 -7.451 14.090 1.00 82.00 99 MET A O 1
ATOM 770 N N . LYS A 1 100 ? -4.169 -8.482 12.480 1.00 77.38 100 LYS A N 1
ATOM 771 C CA . LYS A 1 100 ? -3.908 -9.865 12.900 1.00 77.38 100 LYS A CA 1
ATOM 772 C C . LYS A 1 100 ? -2.422 -10.108 13.181 1.00 77.38 100 LYS A C 1
ATOM 774 O O . LYS A 1 100 ? -1.575 -9.902 12.313 1.00 77.38 100 LYS A O 1
ATOM 779 N N . TYR A 1 101 ? -2.107 -10.543 14.403 1.00 80.06 101 TYR A N 1
ATOM 780 C CA . TYR A 1 101 ? -0.746 -10.822 14.896 1.00 80.06 101 TYR A CA 1
ATOM 781 C C . TYR A 1 101 ? 0.221 -9.623 14.958 1.00 80.06 101 TYR A C 1
ATOM 783 O O . TYR A 1 101 ? 1.395 -9.814 15.281 1.00 80.06 101 TYR A O 1
ATOM 791 N N . ARG A 1 102 ? -0.228 -8.400 14.648 1.00 80.44 102 ARG A N 1
ATOM 792 C CA . ARG A 1 102 ? 0.599 -7.178 14.677 1.00 80.44 102 ARG A CA 1
ATOM 793 C C . ARG A 1 102 ? 0.075 -6.126 15.656 1.00 80.44 102 ARG A C 1
ATOM 795 O O . ARG A 1 102 ? 0.875 -5.332 16.138 1.00 80.44 102 ARG A O 1
ATOM 802 N N . GLY A 1 103 ? -1.216 -6.159 15.986 1.00 82.81 103 GLY A N 1
ATOM 803 C CA . GLY A 1 103 ? -1.848 -5.193 16.883 1.00 82.81 103 GLY A CA 1
ATOM 804 C C . GLY A 1 103 ? -2.181 -3.876 16.179 1.00 82.81 103 GLY A C 1
ATOM 805 O O . GLY A 1 103 ? -2.435 -3.852 14.973 1.00 82.81 103 GLY A O 1
ATOM 806 N N . ARG A 1 104 ? -2.208 -2.788 16.951 1.00 83.56 104 ARG A N 1
ATOM 807 C CA . ARG A 1 104 ? -2.571 -1.440 16.487 1.00 83.56 104 ARG A CA 1
ATOM 808 C C . ARG A 1 104 ? -1.512 -0.830 15.569 1.00 83.56 104 ARG A C 1
ATOM 810 O O . ARG A 1 104 ? -0.335 -1.194 15.632 1.00 83.56 104 ARG A O 1
ATOM 817 N N . ALA A 1 105 ? -1.936 0.125 14.746 1.00 87.94 105 ALA A N 1
ATOM 818 C CA . ALA A 1 105 ? -1.011 0.903 13.934 1.00 87.94 105 ALA A CA 1
ATOM 819 C C . ALA A 1 105 ? -0.138 1.818 14.807 1.00 87.94 105 ALA A C 1
ATOM 821 O O . ALA A 1 105 ? -0.602 2.373 15.804 1.00 87.94 105 ALA A O 1
ATOM 822 N N . SER A 1 106 ? 1.111 2.029 14.398 1.00 89.00 106 SER A N 1
ATOM 823 C CA . SER A 1 106 ? 1.916 3.164 14.853 1.00 89.00 106 SER A CA 1
ATOM 824 C C . SER A 1 106 ? 1.838 4.306 13.841 1.00 89.00 106 SER A C 1
ATOM 826 O O . SER A 1 106 ? 1.621 4.073 12.653 1.00 89.00 106 SER A O 1
ATOM 828 N N . VAL A 1 107 ? 2.017 5.549 14.293 1.00 90.19 107 VAL A N 1
ATOM 829 C CA . VAL A 1 107 ? 1.939 6.733 13.422 1.00 90.19 107 VAL A CA 1
ATOM 830 C C . VAL A 1 107 ? 3.317 7.339 13.219 1.00 90.19 107 VAL A C 1
ATOM 832 O O . VAL A 1 107 ? 4.091 7.503 14.160 1.00 90.19 107 VAL A O 1
ATOM 835 N N . THR A 1 108 ? 3.650 7.696 11.983 1.00 87.50 108 THR A N 1
ATOM 836 C CA . THR A 1 108 ? 4.825 8.526 11.679 1.00 87.50 108 THR A CA 1
ATOM 837 C C . THR A 1 108 ? 4.520 9.379 10.454 1.00 87.50 108 THR A C 1
ATOM 839 O O . THR A 1 108 ? 4.179 8.831 9.412 1.00 87.50 108 THR A O 1
ATOM 842 N N . GLY A 1 109 ? 4.613 10.709 10.576 1.00 82.19 109 GLY A N 1
ATOM 843 C CA . GLY A 1 109 ? 4.402 11.630 9.449 1.00 82.19 109 GLY A CA 1
ATOM 844 C C . GLY A 1 109 ? 3.029 11.502 8.778 1.00 82.19 109 GLY A C 1
ATOM 845 O O . GLY A 1 109 ? 2.948 11.515 7.558 1.00 82.19 109 GLY A O 1
ATOM 846 N N . GLY A 1 110 ? 1.960 11.280 9.551 1.00 85.75 110 GLY A N 1
ATOM 847 C CA . GLY A 1 110 ? 0.605 11.092 9.007 1.00 85.75 110 GLY A CA 1
ATOM 848 C C . GLY A 1 110 ? 0.348 9.729 8.351 1.00 85.75 110 GLY A C 1
ATOM 849 O O . GLY A 1 110 ? -0.730 9.511 7.812 1.00 85.75 110 GLY A O 1
ATOM 850 N N . THR A 1 111 ? 1.306 8.801 8.415 1.00 93.06 111 THR A N 1
ATOM 851 C CA . THR A 1 111 ? 1.156 7.428 7.914 1.00 93.06 111 THR A CA 1
ATOM 852 C C . THR A 1 111 ? 0.862 6.462 9.058 1.00 93.06 111 THR A C 1
ATOM 854 O O . THR A 1 111 ? 1.570 6.468 10.070 1.00 93.06 111 THR A O 1
ATOM 857 N N . ALA A 1 112 ? -0.142 5.606 8.873 1.00 93.81 112 ALA A N 1
ATOM 858 C CA . ALA A 1 112 ? -0.439 4.461 9.722 1.00 93.81 112 ALA A CA 1
ATOM 859 C C . ALA A 1 112 ? 0.432 3.264 9.314 1.00 93.81 112 ALA A C 1
ATOM 861 O O . ALA A 1 112 ? 0.408 2.827 8.164 1.00 93.81 112 ALA A O 1
ATOM 862 N N . TYR A 1 113 ? 1.200 2.721 10.255 1.00 94.75 113 TYR A N 1
ATOM 863 C CA . TYR A 1 113 ? 2.087 1.583 10.038 1.00 94.75 113 TYR A CA 1
ATOM 864 C C . TYR A 1 113 ? 1.642 0.369 10.842 1.00 94.75 113 TYR A C 1
ATOM 866 O O . TYR A 1 113 ? 1.619 0.403 12.071 1.00 94.75 113 TYR A O 1
ATOM 874 N N . TYR A 1 114 ? 1.449 -0.758 10.166 1.00 93.12 114 TYR A N 1
ATOM 875 C CA . TYR A 1 114 ? 1.359 -2.062 10.812 1.00 93.12 114 TYR A CA 1
ATOM 876 C C . TYR A 1 114 ? 2.659 -2.830 10.606 1.00 93.12 114 TYR A C 1
ATOM 878 O O . TYR A 1 114 ? 3.077 -3.111 9.481 1.00 93.12 114 TYR A O 1
ATOM 886 N N . GLY A 1 115 ? 3.319 -3.186 11.710 1.00 92.31 115 GLY A N 1
ATOM 887 C CA . GLY A 1 115 ? 4.560 -3.953 11.651 1.00 92.31 115 GLY A CA 1
ATOM 888 C C . GLY A 1 115 ? 5.763 -3.187 11.100 1.00 92.31 115 GLY A C 1
ATOM 889 O O . GLY A 1 115 ? 6.579 -3.799 10.415 1.00 92.31 115 GLY A O 1
ATOM 890 N N . LYS A 1 116 ? 5.877 -1.884 11.395 1.00 92.00 116 LYS A N 1
ATOM 891 C CA . LYS A 1 116 ? 6.961 -0.984 10.945 1.00 92.00 116 LYS A CA 1
ATOM 892 C C . LYS A 1 116 ? 8.363 -1.605 11.059 1.00 92.00 116 LYS A C 1
ATOM 894 O O . LYS A 1 116 ? 9.084 -1.667 10.067 1.00 92.00 116 LYS A O 1
ATOM 899 N N . GLU A 1 117 ? 8.675 -2.165 12.229 1.00 90.81 117 GLU A N 1
ATOM 900 C CA . GLU A 1 117 ? 9.977 -2.774 12.559 1.00 90.81 117 GLU A CA 1
ATOM 901 C C . GLU A 1 117 ? 10.135 -4.223 12.067 1.00 90.81 117 GLU A C 1
ATOM 903 O O . GLU A 1 117 ? 11.111 -4.914 12.363 1.00 90.81 117 GLU A O 1
ATOM 908 N N . SER A 1 118 ? 9.159 -4.746 11.324 1.00 92.38 118 SER A N 1
ATOM 909 C CA . SER A 1 118 ? 9.224 -6.116 10.838 1.00 92.38 118 SER A CA 1
ATOM 910 C C . SER A 1 118 ? 10.275 -6.272 9.752 1.00 92.38 118 SER A C 1
ATOM 912 O O . SER A 1 118 ? 10.241 -5.616 8.714 1.00 92.38 118 SER A O 1
ATOM 914 N N . ARG A 1 119 ? 11.139 -7.270 9.924 1.00 94.00 119 ARG A N 1
ATOM 915 C CA . ARG A 1 119 ? 12.082 -7.710 8.889 1.00 94.00 119 ARG A CA 1
ATOM 916 C C . ARG A 1 119 ? 11.437 -8.573 7.791 1.00 94.00 119 ARG A C 1
ATOM 918 O O . ARG A 1 119 ? 12.133 -8.988 6.870 1.00 94.00 119 ARG A O 1
ATOM 925 N N . ARG A 1 120 ? 10.136 -8.876 7.894 1.00 94.44 120 ARG A N 1
ATOM 926 C CA . ARG A 1 120 ? 9.384 -9.732 6.956 1.00 94.44 120 ARG A CA 1
ATOM 927 C C . ARG A 1 120 ? 8.429 -8.917 6.100 1.00 94.44 120 ARG A C 1
ATOM 929 O O . ARG A 1 120 ? 8.614 -8.833 4.893 1.00 94.44 120 ARG A O 1
ATOM 936 N N . SER A 1 121 ? 7.448 -8.281 6.732 1.00 95.50 121 SER A N 1
ATOM 937 C CA . SER A 1 121 ? 6.446 -7.490 6.023 1.00 95.50 121 SER A CA 1
ATOM 938 C C . SER A 1 121 ? 5.883 -6.365 6.875 1.00 95.50 121 SER A C 1
ATOM 940 O O . SER A 1 121 ? 5.779 -6.509 8.098 1.00 95.50 121 SER A O 1
ATOM 942 N N . ALA A 1 122 ? 5.490 -5.274 6.230 1.00 95.88 122 ALA A N 1
ATOM 943 C CA . ALA A 1 122 ? 4.790 -4.158 6.853 1.00 95.88 122 ALA A CA 1
ATOM 944 C C . ALA A 1 122 ? 3.656 -3.680 5.943 1.00 95.88 122 ALA A C 1
ATOM 946 O O . ALA A 1 122 ? 3.738 -3.854 4.732 1.00 95.88 122 ALA A O 1
ATOM 947 N N . LEU A 1 123 ? 2.635 -3.056 6.521 1.00 95.56 123 LEU A N 1
ATOM 948 C CA . LEU A 1 123 ? 1.617 -2.328 5.768 1.00 95.56 123 LEU A CA 1
ATOM 949 C C . LEU A 1 123 ? 1.699 -0.852 6.149 1.00 95.56 123 LEU A C 1
ATOM 951 O O . LEU A 1 123 ? 1.715 -0.532 7.340 1.00 95.56 123 LEU A O 1
ATOM 955 N N . LYS A 1 124 ? 1.762 0.025 5.150 1.00 95.75 124 LYS A N 1
ATOM 956 C CA . LYS A 1 124 ? 1.645 1.475 5.322 1.00 95.75 124 LYS A CA 1
ATOM 957 C C . LYS A 1 124 ? 0.321 1.933 4.735 1.00 95.75 124 LYS A C 1
ATOM 959 O O . LYS A 1 124 ? -0.037 1.489 3.647 1.00 95.75 124 LYS A O 1
ATOM 964 N N . VAL A 1 125 ? -0.371 2.827 5.429 1.00 95.19 125 VAL A N 1
ATOM 965 C CA . VAL A 1 125 ? -1.584 3.464 4.916 1.00 95.19 125 VAL A CA 1
ATOM 966 C C . VAL A 1 125 ? -1.530 4.961 5.183 1.00 95.19 125 VAL A C 1
ATOM 968 O O . VAL A 1 125 ? -1.276 5.372 6.315 1.00 95.19 125 VAL A O 1
ATOM 971 N N . TYR A 1 126 ? -1.721 5.782 4.153 1.00 95.69 126 TYR A N 1
ATOM 972 C CA . TYR A 1 126 ? -1.611 7.239 4.263 1.00 95.69 126 TYR A CA 1
ATOM 973 C C . TYR A 1 126 ? -2.448 7.972 3.212 1.00 95.69 126 TYR A C 1
ATOM 975 O O . TYR A 1 126 ? -2.770 7.421 2.161 1.00 95.69 126 TYR A O 1
ATOM 983 N N . ALA A 1 127 ? -2.783 9.232 3.495 1.00 94.69 127 ALA A N 1
ATOM 984 C CA . ALA A 1 127 ? -3.442 10.119 2.541 1.00 94.69 127 ALA A CA 1
ATOM 985 C C . ALA A 1 127 ? -2.406 10.631 1.528 1.00 94.69 127 ALA A C 1
ATOM 987 O O . ALA A 1 127 ? -1.405 11.239 1.919 1.00 94.69 127 ALA A O 1
ATOM 988 N N . LYS A 1 128 ? -2.622 10.363 0.236 1.00 94.06 128 LYS A N 1
ATOM 989 C CA . LYS A 1 128 ? -1.601 10.557 -0.802 1.00 94.06 128 LYS A CA 1
ATOM 990 C C . LYS A 1 128 ? -1.432 12.016 -1.221 1.00 94.06 128 LYS A C 1
ATOM 992 O O . LYS A 1 128 ? -0.303 12.410 -1.486 1.00 94.06 128 LYS A O 1
ATOM 997 N N . GLY A 1 129 ? -2.500 12.812 -1.233 1.00 93.31 129 GLY A N 1
ATOM 998 C CA . GLY A 1 129 ? -2.447 14.253 -1.514 1.00 93.31 129 GLY A CA 1
ATOM 999 C C . GLY A 1 129 ? -1.492 15.019 -0.593 1.00 93.31 129 GLY A C 1
ATOM 1000 O O . GLY A 1 129 ? -0.483 15.540 -1.070 1.00 93.31 129 GLY A O 1
ATOM 1001 N N . PRO A 1 130 ? -1.734 15.021 0.735 1.00 91.50 130 PRO A N 1
ATOM 1002 C CA . PRO A 1 130 ? -0.834 15.655 1.699 1.00 91.50 130 PRO A CA 1
ATOM 1003 C C . PRO A 1 130 ? 0.607 15.125 1.641 1.00 91.50 130 PRO A C 1
ATOM 1005 O O . PRO A 1 130 ? 1.560 15.883 1.813 1.00 91.50 130 PRO A O 1
ATOM 1008 N N . GLU A 1 131 ? 0.781 13.820 1.407 1.00 91.75 131 GLU A N 1
ATOM 1009 C CA . GLU A 1 131 ? 2.107 13.215 1.250 1.00 91.75 131 GLU A CA 1
ATOM 1010 C C . GLU A 1 131 ? 2.812 13.727 -0.016 1.00 91.75 131 GLU A C 1
ATOM 1012 O O . GLU A 1 131 ? 3.985 14.101 0.044 1.00 91.75 131 GLU A O 1
ATOM 1017 N N . TYR A 1 132 ? 2.091 13.835 -1.134 1.00 90.25 132 TYR A N 1
ATOM 1018 C CA . TYR A 1 132 ? 2.618 14.348 -2.394 1.00 90.25 132 TYR A CA 1
ATOM 1019 C C . TYR A 1 132 ? 3.073 15.803 -2.261 1.00 90.25 132 TYR A C 1
ATOM 1021 O O . TYR A 1 132 ? 4.191 16.125 -2.662 1.00 90.25 132 TYR A O 1
ATOM 1029 N N . GLU A 1 133 ? 2.260 16.665 -1.645 1.00 87.81 133 GLU A N 1
ATOM 1030 C CA . GLU A 1 133 ? 2.615 18.066 -1.379 1.00 87.81 133 GLU A CA 1
ATOM 1031 C C . GLU A 1 133 ? 3.876 18.178 -0.515 1.00 87.81 133 GLU A C 1
ATOM 1033 O O . GLU A 1 133 ? 4.794 18.936 -0.839 1.00 87.81 133 GLU A O 1
ATOM 1038 N N . TYR A 1 134 ? 3.950 17.384 0.560 1.00 85.38 134 TYR A N 1
ATOM 1039 C CA . TYR A 1 134 ? 5.098 17.369 1.463 1.00 85.38 134 TYR A CA 1
ATOM 1040 C C . TYR A 1 134 ? 6.397 16.985 0.747 1.00 85.38 134 TYR A C 1
ATOM 1042 O O . TYR A 1 134 ? 7.442 17.596 0.980 1.00 85.38 134 TYR A O 1
ATOM 1050 N N . HIS A 1 135 ? 6.349 15.974 -0.123 1.00 81.38 135 HIS A N 1
ATOM 1051 C CA . HIS A 1 135 ? 7.524 15.514 -0.860 1.00 81.38 135 HIS A CA 1
ATOM 1052 C C . HIS A 1 135 ? 7.896 16.428 -2.029 1.00 81.38 135 HIS A C 1
ATOM 1054 O O . HIS A 1 135 ? 9.087 16.670 -2.239 1.00 81.38 135 HIS A O 1
ATOM 1060 N N . ALA A 1 136 ? 6.914 16.981 -2.743 1.00 76.25 136 ALA A N 1
ATOM 1061 C CA . ALA A 1 136 ? 7.150 17.975 -3.785 1.00 76.25 136 ALA A CA 1
ATOM 1062 C C . ALA A 1 136 ? 7.899 19.188 -3.213 1.00 76.25 136 ALA A C 1
ATOM 1064 O O . ALA A 1 136 ? 8.967 19.537 -3.711 1.00 76.25 136 ALA A O 1
ATOM 1065 N N . GLY A 1 137 ? 7.443 19.721 -2.071 1.00 65.62 137 GLY A N 1
ATOM 1066 C CA . GLY A 1 137 ? 8.085 20.852 -1.391 1.00 65.62 137 GLY A CA 1
ATOM 1067 C C . GLY A 1 137 ? 9.513 20.599 -0.884 1.00 65.62 137 GLY A C 1
ATOM 1068 O O . GLY A 1 137 ? 10.211 21.551 -0.544 1.00 65.62 137 GLY A O 1
ATOM 1069 N N . LYS A 1 138 ? 9.974 19.341 -0.831 1.00 68.69 138 LYS A N 1
ATOM 1070 C CA . LYS A 1 138 ? 11.332 18.975 -0.390 1.00 68.69 138 LYS A CA 1
ATOM 1071 C C . LYS A 1 138 ? 12.333 18.759 -1.512 1.00 68.69 138 LYS A C 1
ATOM 1073 O O . LYS A 1 138 ? 13.534 18.741 -1.247 1.00 68.69 138 LYS A O 1
ATOM 1078 N N . SER A 1 139 ? 11.874 18.531 -2.735 1.00 62.94 139 SER A N 1
ATOM 1079 C CA . SER A 1 139 ? 12.782 18.310 -3.855 1.00 62.94 139 SER A CA 1
ATOM 1080 C C . SER A 1 139 ? 12.936 19.606 -4.642 1.00 62.94 139 SER A C 1
ATOM 1082 O O . SER A 1 139 ? 11.944 20.194 -5.064 1.00 62.94 139 SER A O 1
ATOM 1084 N N . ALA A 1 140 ? 14.177 20.029 -4.882 1.00 51.06 140 ALA A N 1
ATOM 1085 C CA . ALA A 1 140 ? 14.481 21.270 -5.599 1.00 51.06 140 ALA A CA 1
ATOM 1086 C C . ALA A 1 140 ? 13.887 21.334 -7.027 1.00 51.06 140 ALA A C 1
ATOM 1088 O O . ALA A 1 140 ? 13.782 22.417 -7.589 1.00 51.06 140 ALA A O 1
ATOM 1089 N N . ASN A 1 141 ? 13.465 20.188 -7.588 1.00 52.56 141 ASN A N 1
ATOM 1090 C CA . ASN A 1 141 ? 12.985 20.046 -8.965 1.00 52.56 141 ASN A CA 1
ATOM 1091 C C . ASN A 1 141 ? 11.527 19.556 -9.101 1.00 52.56 141 ASN A C 1
ATOM 1093 O O . ASN A 1 141 ? 11.080 19.352 -10.230 1.00 52.56 141 ASN A O 1
ATOM 1097 N N . CYS A 1 142 ? 10.766 19.350 -8.015 1.00 56.50 142 CYS A N 1
ATOM 1098 C CA . CYS A 1 142 ? 9.350 18.963 -8.132 1.00 56.50 142 CYS A CA 1
ATOM 1099 C C . CYS A 1 142 ? 8.435 20.079 -7.643 1.00 56.50 142 CYS A C 1
ATOM 1101 O O . CYS A 1 142 ? 8.086 20.156 -6.470 1.00 56.50 142 CYS A O 1
ATOM 1103 N N . LEU A 1 143 ? 7.975 20.905 -8.577 1.00 64.50 143 LEU A N 1
ATOM 1104 C CA . LEU A 1 143 ? 6.762 21.682 -8.359 1.00 64.50 143 LEU A CA 1
ATOM 1105 C C . LEU A 1 143 ? 5.577 20.718 -8.204 1.00 64.50 143 LEU A C 1
ATOM 1107 O O . LEU A 1 143 ? 5.487 19.710 -8.915 1.00 64.50 143 LEU A O 1
ATOM 1111 N N . VAL A 1 144 ? 4.671 21.039 -7.280 1.00 74.00 144 VAL A N 1
ATOM 1112 C CA . VAL A 1 144 ? 3.363 20.380 -7.183 1.00 74.00 144 VAL A CA 1
ATOM 1113 C C . VAL A 1 144 ? 2.646 20.615 -8.509 1.00 74.00 144 VAL A C 1
ATOM 1115 O O . VAL A 1 144 ? 2.298 21.747 -8.839 1.00 74.00 144 VAL A O 1
ATOM 1118 N N . LYS A 1 145 ? 2.455 19.554 -9.295 1.00 83.62 145 LYS A N 1
ATOM 1119 C CA . LYS A 1 145 ? 1.706 19.641 -10.552 1.00 83.62 145 LYS A CA 1
ATOM 1120 C C . LYS A 1 145 ? 0.210 19.603 -10.225 1.00 83.62 145 LYS A C 1
ATOM 1122 O O . LYS A 1 145 ? -0.209 18.637 -9.582 1.00 83.62 145 LYS A O 1
ATOM 1127 N N . PRO A 1 146 ? -0.597 20.591 -10.655 1.00 87.12 146 PRO A N 1
ATOM 1128 C CA . PRO A 1 146 ? -2.017 20.653 -10.311 1.00 87.12 146 PRO A CA 1
ATOM 1129 C C . PRO A 1 146 ? -2.797 19.392 -10.690 1.00 87.12 146 PRO A C 1
ATOM 1131 O O . PRO A 1 146 ? -3.575 18.902 -9.880 1.00 87.12 146 PRO A O 1
ATOM 1134 N N . GLU A 1 147 ? -2.536 18.814 -11.867 1.00 87.56 147 GLU A N 1
ATOM 1135 C CA . GLU A 1 147 ? -3.203 17.583 -12.326 1.00 87.56 147 GLU A CA 1
ATOM 1136 C C . GLU A 1 147 ? -2.867 16.380 -11.431 1.00 87.56 147 GLU A C 1
ATOM 1138 O O . GLU A 1 147 ? -3.742 15.587 -11.087 1.00 87.56 147 GLU A O 1
ATOM 1143 N N . LEU A 1 148 ? -1.602 16.268 -11.003 1.00 89.31 148 LEU A N 1
ATOM 1144 C CA . LEU A 1 148 ? -1.140 15.195 -10.121 1.00 89.31 148 LEU A CA 1
ATOM 1145 C C . LEU A 1 148 ? -1.731 15.328 -8.716 1.00 89.31 148 LEU A C 1
ATOM 1147 O O . LEU A 1 148 ? -2.132 14.325 -8.123 1.00 89.31 148 LEU A O 1
ATOM 1151 N N . LEU A 1 149 ? -1.797 16.556 -8.192 1.00 91.12 149 LEU A N 1
ATOM 1152 C CA . LEU A 1 149 ? -2.419 16.822 -6.901 1.00 91.12 149 LEU A CA 1
ATOM 1153 C C . LEU A 1 149 ? -3.917 16.529 -6.968 1.00 91.12 149 LEU A C 1
ATOM 1155 O O . LEU A 1 149 ? -4.393 15.729 -6.173 1.00 91.12 149 LEU A O 1
ATOM 1159 N N . ALA A 1 150 ? -4.632 17.088 -7.947 1.00 91.94 150 ALA A N 1
ATOM 1160 C CA . ALA A 1 150 ? -6.066 16.866 -8.127 1.00 91.94 150 ALA A CA 1
ATOM 1161 C C . ALA A 1 150 ? -6.411 15.373 -8.224 1.00 91.94 150 ALA A C 1
ATOM 1163 O O . ALA A 1 150 ? -7.400 14.924 -7.651 1.00 91.94 150 ALA A O 1
ATOM 1164 N N . TYR A 1 151 ? -5.559 14.592 -8.889 1.00 92.31 151 TYR A N 1
ATOM 1165 C CA . TYR A 1 151 ? -5.720 13.149 -8.988 1.00 92.31 151 TYR A CA 1
ATOM 1166 C C . TYR A 1 151 ? -5.595 12.420 -7.640 1.00 92.31 151 TYR A C 1
ATOM 1168 O O . TYR A 1 151 ? -6.337 11.475 -7.397 1.00 92.31 151 TYR A O 1
ATOM 1176 N N . CYS A 1 152 ? -4.688 12.829 -6.746 1.00 93.56 152 CYS A N 1
ATOM 1177 C CA . CYS A 1 152 ? -4.417 12.102 -5.497 1.00 93.56 152 CYS A CA 1
ATOM 1178 C C . CYS A 1 152 ? -4.908 12.777 -4.209 1.00 93.56 152 CYS A C 1
ATOM 1180 O O . CYS A 1 152 ? -4.741 12.197 -3.133 1.00 93.56 152 CYS A O 1
ATOM 1182 N N . ASP A 1 153 ? -5.511 13.967 -4.289 1.00 93.88 153 ASP A N 1
ATOM 1183 C CA . ASP A 1 153 ? -5.855 14.784 -3.118 1.00 93.88 153 ASP A CA 1
ATOM 1184 C C . ASP A 1 153 ? -6.804 14.061 -2.150 1.00 93.88 153 ASP A C 1
ATOM 1186 O O . ASP A 1 153 ? -6.590 14.045 -0.936 1.00 93.88 153 ASP A O 1
ATOM 1190 N N . ALA A 1 154 ? -7.802 13.370 -2.704 1.00 90.56 154 ALA A N 1
ATOM 1191 C CA . ALA A 1 154 ? -8.769 12.564 -1.962 1.00 90.56 154 ALA A CA 1
ATOM 1192 C C . ALA A 1 154 ? -8.407 11.065 -1.895 1.00 90.56 154 ALA A C 1
ATOM 1194 O O . ALA A 1 154 ? -9.240 10.237 -1.523 1.00 90.56 154 ALA A O 1
ATOM 1195 N N . ALA A 1 155 ? -7.179 10.691 -2.265 1.00 94.44 155 ALA A N 1
ATOM 1196 C CA . ALA A 1 155 ? -6.759 9.296 -2.329 1.00 94.44 155 ALA A CA 1
ATOM 1197 C C . ALA A 1 155 ? -6.083 8.823 -1.035 1.00 94.44 155 ALA A C 1
ATOM 1199 O O . ALA A 1 155 ? -5.246 9.513 -0.444 1.00 94.44 155 ALA A O 1
ATOM 1200 N N . VAL A 1 156 ? -6.374 7.585 -0.642 1.00 93.94 156 VAL A N 1
ATOM 1201 C CA . VAL A 1 156 ? -5.641 6.839 0.386 1.00 93.94 156 VAL A CA 1
ATOM 1202 C C . VAL A 1 156 ? -4.801 5.770 -0.294 1.00 93.94 156 VAL A C 1
ATOM 1204 O O . VAL A 1 156 ? -5.333 4.951 -1.040 1.00 93.94 156 VAL A O 1
ATOM 1207 N N . ARG A 1 157 ? -3.498 5.726 -0.013 1.00 94.94 157 ARG A N 1
ATOM 1208 C CA . ARG A 1 157 ? -2.628 4.654 -0.499 1.00 94.94 157 ARG A CA 1
ATOM 1209 C C . ARG A 1 157 ? -2.414 3.581 0.552 1.00 94.94 157 ARG A C 1
ATOM 1211 O O . ARG A 1 157 ? -2.058 3.887 1.686 1.00 94.94 157 ARG A O 1
ATOM 1218 N N . PHE A 1 158 ? -2.523 2.333 0.114 1.00 94.06 158 PHE A N 1
ATOM 1219 C CA . PHE A 1 158 ? -2.068 1.147 0.825 1.00 94.06 158 PHE A CA 1
ATOM 1220 C C . PHE A 1 158 ? -0.748 0.672 0.212 1.00 94.06 158 PHE A C 1
ATOM 1222 O O . PHE A 1 158 ? -0.668 0.509 -1.003 1.00 94.06 158 PHE A O 1
ATOM 1229 N N . GLU A 1 159 ? 0.274 0.433 1.036 1.00 95.38 159 GLU A N 1
ATOM 1230 C CA . GLU A 1 159 ? 1.553 -0.154 0.614 1.00 95.38 159 GLU A CA 1
ATOM 1231 C C . GLU A 1 159 ? 1.892 -1.387 1.458 1.00 95.38 159 GLU A C 1
ATOM 1233 O O . GLU A 1 159 ? 2.288 -1.267 2.625 1.00 95.38 159 GLU A O 1
ATOM 1238 N N . ALA A 1 160 ? 1.775 -2.578 0.872 1.00 94.88 160 ALA A N 1
ATOM 1239 C CA . ALA A 1 160 ? 2.267 -3.811 1.469 1.00 94.88 160 ALA A CA 1
ATOM 1240 C C . ALA A 1 160 ? 3.738 -4.016 1.106 1.00 94.88 160 ALA A C 1
ATOM 1242 O O . ALA A 1 160 ? 4.093 -4.385 -0.011 1.00 94.88 160 ALA A O 1
ATOM 1243 N N . VAL A 1 161 ? 4.603 -3.804 2.089 1.00 96.06 161 VAL A N 1
ATOM 1244 C CA . VAL A 1 161 ? 6.041 -4.032 1.986 1.00 96.06 161 VAL A CA 1
ATOM 1245 C C . VAL A 1 161 ? 6.335 -5.493 2.282 1.00 96.06 161 VAL A C 1
ATOM 1247 O O . VAL A 1 161 ? 6.103 -5.954 3.402 1.00 96.06 161 VAL A O 1
ATOM 1250 N N . TYR A 1 162 ? 6.941 -6.189 1.329 1.00 96.56 162 TYR A N 1
ATOM 1251 C CA . TYR A 1 162 ? 7.465 -7.542 1.467 1.00 96.56 162 TYR A CA 1
ATOM 1252 C C . TYR A 1 162 ? 8.987 -7.518 1.356 1.00 96.56 162 TYR A C 1
ATOM 1254 O O . TYR A 1 162 ? 9.548 -7.003 0.397 1.00 96.56 162 TYR A O 1
ATOM 1262 N N . ARG A 1 163 ? 9.678 -8.065 2.357 1.00 96.31 163 ARG A N 1
ATOM 1263 C CA . ARG A 1 163 ? 11.147 -8.158 2.404 1.00 96.31 163 ARG A CA 1
ATOM 1264 C C . ARG A 1 163 ? 11.590 -9.596 2.149 1.00 96.31 163 ARG A C 1
ATOM 1266 O O . ARG A 1 163 ? 10.798 -10.523 2.307 1.00 96.31 163 ARG A O 1
ATOM 1273 N N . GLY A 1 164 ? 12.870 -9.795 1.842 1.00 94.12 164 GLY A N 1
ATOM 1274 C CA . GLY A 1 164 ? 13.425 -11.077 1.387 1.00 94.12 164 GLY A CA 1
ATOM 1275 C C . GLY A 1 164 ? 13.024 -12.311 2.206 1.00 94.12 164 GLY A C 1
ATOM 1276 O O . GLY A 1 164 ? 12.715 -13.344 1.626 1.00 94.12 164 GLY A O 1
ATOM 1277 N N . MET A 1 165 ? 12.949 -12.225 3.541 1.00 95.19 165 MET A N 1
ATOM 1278 C CA . MET A 1 165 ? 12.500 -13.365 4.362 1.00 95.19 165 MET A CA 1
ATOM 1279 C C . MET A 1 165 ? 11.050 -13.775 4.091 1.00 95.19 165 MET A C 1
ATOM 1281 O O . MET A 1 165 ? 10.731 -14.961 4.128 1.00 95.19 165 MET A O 1
ATOM 1285 N N . GLU A 1 166 ? 10.169 -12.806 3.861 1.00 95.81 166 GLU A N 1
ATOM 1286 C CA . GLU A 1 166 ? 8.770 -13.084 3.553 1.00 95.81 166 GLU A CA 1
ATOM 1287 C C . GLU A 1 166 ? 8.594 -13.494 2.094 1.00 95.81 166 GLU A C 1
ATOM 1289 O O . GLU A 1 166 ? 7.875 -14.447 1.825 1.00 95.81 166 GLU A O 1
ATOM 1294 N N . LEU A 1 167 ? 9.320 -12.858 1.170 1.00 94.50 167 LEU A N 1
ATOM 1295 C CA . LEU A 1 167 ? 9.335 -13.249 -0.242 1.00 94.50 167 LEU A CA 1
ATOM 1296 C C . LEU A 1 167 ? 9.791 -14.704 -0.420 1.00 94.50 167 LEU A C 1
ATOM 1298 O O . LEU A 1 167 ? 9.155 -15.462 -1.148 1.00 94.50 167 LEU A O 1
ATOM 1302 N N . LYS A 1 168 ? 10.836 -15.130 0.304 1.00 91.94 168 LYS A N 1
ATOM 1303 C CA . LYS A 1 168 ? 11.282 -16.532 0.328 1.00 91.94 168 LYS A CA 1
ATOM 1304 C C . LYS A 1 168 ? 10.207 -17.459 0.887 1.00 91.94 168 LYS A C 1
ATOM 1306 O O . LYS A 1 168 ? 9.896 -18.464 0.261 1.00 91.94 168 LYS A O 1
ATOM 1311 N N . ARG A 1 169 ? 9.588 -17.090 2.018 1.00 94.06 169 ARG A N 1
ATOM 1312 C CA . ARG A 1 169 ? 8.492 -17.863 2.633 1.00 94.06 169 ARG A CA 1
ATOM 1313 C C . ARG A 1 169 ? 7.300 -18.044 1.685 1.00 94.06 169 ARG A C 1
ATOM 1315 O O . ARG A 1 169 ? 6.652 -19.080 1.730 1.00 94.06 169 ARG A O 1
ATOM 1322 N N . LEU A 1 170 ? 6.999 -17.031 0.876 1.00 91.06 170 LEU A N 1
ATOM 1323 C CA . LEU A 1 170 ? 5.886 -17.029 -0.075 1.00 91.06 170 LEU A CA 1
ATOM 1324 C C . LEU A 1 170 ? 6.234 -17.667 -1.430 1.00 91.06 170 LEU A C 1
ATOM 1326 O O . LEU A 1 170 ? 5.359 -17.749 -2.283 1.00 91.06 170 LEU A O 1
ATOM 1330 N N . GLY A 1 171 ? 7.492 -18.051 -1.673 1.00 87.56 171 GLY A N 1
ATOM 1331 C CA . GLY A 1 171 ? 7.939 -18.478 -3.005 1.00 87.56 171 GLY A CA 1
ATOM 1332 C C . GLY A 1 171 ? 7.991 -17.343 -4.041 1.00 87.56 171 GLY A C 1
ATOM 1333 O O . GLY A 1 171 ? 8.235 -17.596 -5.209 1.00 87.56 171 GLY A O 1
ATOM 1334 N N . LYS A 1 172 ? 7.827 -16.080 -3.626 1.00 89.75 172 LYS A N 1
ATOM 1335 C CA . LYS A 1 172 ? 7.779 -14.880 -4.489 1.00 89.75 172 LYS A CA 1
ATOM 1336 C C . LYS A 1 172 ? 9.118 -14.134 -4.572 1.00 89.75 172 LYS A C 1
ATOM 1338 O O . LYS A 1 172 ? 9.167 -12.947 -4.871 1.00 89.75 172 LYS A O 1
ATOM 1343 N N . HIS A 1 173 ? 10.217 -14.804 -4.241 1.00 88.12 173 HIS A N 1
ATOM 1344 C CA . HIS A 1 173 ? 11.557 -14.213 -4.248 1.00 88.12 173 HIS A CA 1
ATOM 1345 C C . HIS A 1 173 ? 12.238 -14.276 -5.614 1.00 88.12 173 HIS A C 1
ATOM 1347 O O . HIS A 1 173 ? 13.231 -13.586 -5.788 1.00 88.12 173 HIS A O 1
ATOM 1353 N N . HIS A 1 174 ? 11.711 -15.046 -6.564 1.00 82.00 174 HIS A N 1
ATOM 1354 C CA . HIS A 1 174 ? 12.134 -15.015 -7.962 1.00 82.00 174 HIS A CA 1
ATOM 1355 C C . HIS A 1 174 ? 11.139 -14.200 -8.782 1.00 82.00 174 HIS A C 1
ATOM 1357 O O . HIS A 1 174 ? 9.933 -14.343 -8.573 1.00 82.00 174 HIS A O 1
ATOM 1363 N N . LEU A 1 175 ? 11.631 -13.399 -9.731 1.00 80.19 175 LEU A N 1
ATOM 1364 C CA . LEU A 1 175 ? 10.808 -12.624 -10.670 1.00 80.19 175 LEU A CA 1
ATOM 1365 C C . LEU A 1 175 ? 9.741 -13.490 -11.365 1.00 80.19 175 LEU A C 1
ATOM 1367 O O . LEU A 1 175 ? 8.588 -13.101 -11.483 1.00 80.19 175 LEU A O 1
ATOM 1371 N N . LEU A 1 176 ? 10.106 -14.716 -11.720 1.00 77.06 176 LEU A N 1
ATOM 1372 C CA . LEU A 1 176 ? 9.269 -15.693 -12.424 1.00 77.06 176 LEU A CA 1
ATOM 1373 C C . LEU A 1 176 ? 8.030 -16.134 -11.656 1.00 77.06 176 LEU A C 1
ATOM 1375 O O . LEU A 1 176 ? 7.057 -16.587 -12.244 1.00 77.06 176 LEU A O 1
ATOM 1379 N N . ALA A 1 177 ? 8.057 -15.988 -10.336 1.00 79.69 177 ALA A N 1
ATOM 1380 C CA . ALA A 1 177 ? 6.906 -16.287 -9.507 1.00 79.69 177 ALA A CA 1
ATOM 1381 C C . ALA A 1 177 ? 5.847 -15.167 -9.546 1.00 79.69 177 ALA A C 1
ATOM 1383 O O . ALA A 1 177 ? 4.826 -15.290 -8.866 1.00 79.69 177 ALA A O 1
ATOM 1384 N N . TRP A 1 178 ? 6.084 -14.069 -10.275 1.00 84.06 178 TRP A N 1
ATOM 1385 C CA . TRP A 1 178 ? 5.189 -12.916 -10.376 1.00 84.06 178 TRP A CA 1
ATOM 1386 C C . TRP A 1 178 ? 4.423 -12.904 -11.693 1.00 84.06 178 TRP A C 1
ATOM 1388 O O . TRP A 1 178 ? 4.965 -13.188 -12.758 1.00 84.06 178 TRP A O 1
ATOM 1398 N N . ASN A 1 179 ? 3.160 -12.510 -11.589 1.00 82.62 179 ASN A N 1
ATOM 1399 C CA . ASN A 1 179 ? 2.255 -12.211 -12.691 1.00 82.62 179 ASN A CA 1
ATOM 1400 C C . ASN A 1 179 ? 1.481 -10.921 -12.360 1.00 82.62 179 ASN A C 1
ATOM 1402 O O . ASN A 1 179 ? 1.593 -10.408 -11.241 1.00 82.62 179 ASN A O 1
ATOM 1406 N N . LEU A 1 180 ? 0.668 -10.439 -13.304 1.00 78.31 180 LEU A N 1
ATOM 1407 C CA . LEU A 1 180 ? -0.102 -9.193 -13.165 1.00 78.31 180 LEU A CA 1
ATOM 1408 C C . LEU A 1 180 ? -1.055 -9.188 -11.955 1.00 78.31 180 LEU A C 1
ATOM 1410 O O . LEU A 1 180 ? -1.369 -8.134 -11.414 1.00 78.31 180 LEU A O 1
ATOM 1414 N N . GLU A 1 181 ? -1.491 -10.355 -11.478 1.00 84.94 181 GLU A N 1
ATOM 1415 C CA . GLU A 1 181 ? -2.392 -10.454 -10.324 1.00 84.94 181 GLU A CA 1
ATOM 1416 C C . GLU A 1 181 ? -1.657 -10.467 -8.979 1.00 84.94 181 GLU A C 1
ATOM 1418 O O . GLU A 1 181 ? -2.242 -10.143 -7.944 1.00 84.94 181 GLU A O 1
ATOM 1423 N N . THR A 1 182 ? -0.373 -10.841 -8.965 1.00 86.12 182 THR A N 1
ATOM 1424 C CA . THR A 1 182 ? 0.379 -11.106 -7.728 1.00 86.12 182 THR A CA 1
ATOM 1425 C C . THR A 1 182 ? 0.444 -9.870 -6.829 1.00 86.12 182 THR A C 1
ATOM 1427 O O . THR A 1 182 ? 0.349 -10.005 -5.609 1.00 86.12 182 THR A O 1
ATOM 1430 N N . VAL A 1 183 ? 0.568 -8.667 -7.401 1.00 88.19 183 VAL A N 1
ATOM 1431 C CA . VAL A 1 183 ? 0.590 -7.407 -6.636 1.00 88.19 183 VAL A CA 1
ATOM 1432 C C . VAL A 1 183 ? -0.716 -7.220 -5.862 1.00 88.19 183 VAL A C 1
ATOM 1434 O O . VAL A 1 183 ? -0.689 -6.992 -4.648 1.00 88.19 183 VAL A O 1
ATOM 1437 N N . ASN A 1 184 ? -1.853 -7.379 -6.544 1.00 86.00 184 ASN A N 1
ATOM 1438 C CA . ASN A 1 184 ? -3.181 -7.224 -5.958 1.00 86.00 184 ASN A CA 1
ATOM 1439 C C . ASN A 1 184 ? -3.442 -8.290 -4.887 1.00 86.00 184 ASN A C 1
ATOM 1441 O O . ASN A 1 184 ? -3.756 -7.937 -3.751 1.00 86.00 184 ASN A O 1
ATOM 1445 N N . GLN A 1 185 ? -3.163 -9.562 -5.192 1.00 88.19 185 GLN A N 1
ATOM 1446 C CA . GLN A 1 185 ? -3.295 -10.680 -4.248 1.00 88.19 185 GLN A CA 1
ATOM 1447 C C . GLN A 1 185 ? -2.480 -10.455 -2.964 1.00 88.19 185 GLN A C 1
ATOM 1449 O O . GLN A 1 185 ? -2.964 -10.656 -1.848 1.00 88.19 185 GLN A O 1
ATOM 1454 N N . LEU A 1 186 ? -1.222 -10.023 -3.097 1.00 90.44 186 LEU A N 1
ATOM 1455 C CA . LEU A 1 186 ? -0.357 -9.765 -1.949 1.00 90.44 186 LEU A CA 1
ATOM 1456 C C . LEU A 1 186 ? -0.817 -8.558 -1.128 1.00 90.44 186 LEU A C 1
ATOM 1458 O O . LEU A 1 186 ? -0.614 -8.553 0.093 1.00 90.44 186 LEU A O 1
ATOM 1462 N N . LEU A 1 187 ? -1.406 -7.539 -1.752 1.00 89.38 187 LEU A N 1
ATOM 1463 C CA . LEU A 1 187 ? -1.967 -6.414 -1.014 1.00 89.38 187 LEU A CA 1
ATOM 1464 C C . LEU A 1 187 ? -3.244 -6.820 -0.271 1.00 89.38 187 LEU A C 1
ATOM 1466 O O . LEU A 1 187 ? -3.344 -6.540 0.927 1.00 89.38 187 LEU A O 1
ATOM 1470 N N . ASP A 1 188 ? -4.148 -7.547 -0.932 1.00 84.88 188 ASP A N 1
ATOM 1471 C CA . ASP A 1 188 ? -5.399 -8.049 -0.352 1.00 84.88 188 ASP A CA 1
ATOM 1472 C C . ASP A 1 188 ? -5.116 -8.898 0.896 1.00 84.88 188 ASP A C 1
ATOM 1474 O O . ASP A 1 188 ? -5.659 -8.625 1.964 1.00 84.88 188 ASP A O 1
ATOM 1478 N N . ILE A 1 189 ? -4.122 -9.794 0.841 1.00 85.56 189 ILE A N 1
ATOM 1479 C CA . ILE A 1 189 ? -3.666 -10.583 2.002 1.00 85.56 189 ILE A CA 1
ATOM 1480 C C . ILE A 1 189 ? -3.271 -9.707 3.206 1.00 85.56 189 ILE A C 1
ATOM 1482 O O . ILE A 1 189 ? -3.397 -10.142 4.355 1.00 85.56 189 ILE A O 1
ATOM 1486 N N . GLN A 1 190 ? -2.701 -8.513 3.006 1.00 87.38 190 GLN A N 1
ATOM 1487 C CA . GLN A 1 190 ? -2.406 -7.614 4.133 1.00 87.38 190 GLN A CA 1
ATOM 1488 C C . GLN A 1 190 ? -3.643 -6.846 4.583 1.00 87.38 190 GLN A C 1
ATOM 1490 O O . GLN A 1 190 ? -3.821 -6.664 5.787 1.00 87.38 190 GLN A O 1
ATOM 1495 N N . MET A 1 191 ? -4.473 -6.400 3.643 1.00 84.38 191 MET A N 1
ATOM 1496 C CA . MET A 1 191 ? -5.690 -5.652 3.940 1.00 84.38 191 MET A CA 1
ATOM 1497 C C . MET A 1 191 ? -6.699 -6.496 4.724 1.00 84.38 191 MET A C 1
ATOM 1499 O O . MET A 1 191 ? -7.200 -6.031 5.742 1.00 84.38 191 MET A O 1
ATOM 1503 N N . GLU A 1 192 ? -6.890 -7.764 4.355 1.00 81.62 192 GLU A N 1
ATOM 1504 C CA . GLU A 1 192 ? -7.746 -8.733 5.059 1.00 81.62 192 GLU A CA 1
ATOM 1505 C C . GLU A 1 192 ? -7.320 -8.986 6.512 1.00 81.62 192 GLU A C 1
ATOM 1507 O O . GLU A 1 192 ? -8.110 -9.431 7.344 1.00 81.62 192 GLU A O 1
ATOM 1512 N N . LYS A 1 193 ? -6.054 -8.715 6.858 1.00 81.56 193 LYS A N 1
ATOM 1513 C CA . LYS A 1 193 ? -5.578 -8.852 8.242 1.00 81.56 193 LYS A CA 1
ATOM 1514 C C . LYS A 1 193 ? -6.005 -7.686 9.117 1.00 81.56 193 LYS A C 1
ATOM 1516 O O . LYS A 1 193 ? -5.873 -7.813 10.336 1.00 81.56 193 LYS A O 1
ATOM 1521 N N . ILE A 1 194 ? -6.421 -6.558 8.543 1.00 81.62 194 ILE A N 1
ATOM 1522 C CA . ILE A 1 194 ? -6.898 -5.415 9.313 1.00 81.62 194 ILE A CA 1
ATOM 1523 C C . ILE A 1 194 ? -8.335 -5.700 9.730 1.00 81.62 194 ILE A C 1
ATOM 1525 O O . ILE A 1 194 ? -9.250 -5.698 8.916 1.00 81.62 194 ILE A O 1
ATOM 1529 N N . ASN A 1 195 ? -8.533 -5.871 11.030 1.00 72.56 195 ASN A N 1
ATOM 1530 C CA . ASN A 1 195 ? -9.853 -5.804 11.621 1.00 72.56 195 ASN A CA 1
ATOM 1531 C C . ASN A 1 195 ? -10.085 -4.370 12.059 1.00 72.56 195 ASN A C 1
ATOM 1533 O O . ASN A 1 195 ? -9.408 -3.848 12.949 1.00 72.56 195 ASN A O 1
ATOM 1537 N N . LEU A 1 196 ? -11.045 -3.730 11.416 1.00 63.03 196 LEU A N 1
ATOM 1538 C CA . LEU A 1 196 ? -11.593 -2.482 11.902 1.00 63.03 196 LEU A CA 1
ATOM 1539 C C . LEU A 1 196 ? -12.675 -2.890 12.873 1.00 63.03 196 LEU A C 1
ATOM 1541 O O . LEU A 1 196 ? -13.676 -3.478 12.474 1.00 63.03 196 LEU A O 1
ATOM 1545 N N . SER A 1 197 ? -12.419 -2.688 14.163 1.00 50.41 197 SER A N 1
ATOM 1546 C CA . SER A 1 197 ? -13.428 -2.979 15.166 1.00 50.41 197 SER A CA 1
ATOM 1547 C C . SER A 1 197 ? -14.685 -2.189 14.801 1.00 50.41 197 SER A C 1
ATOM 1549 O O . SER A 1 197 ? -14.715 -0.971 14.962 1.00 50.41 197 SER A O 1
ATOM 1551 N N . GLU A 1 198 ? -15.745 -2.874 14.372 1.00 42.03 198 GLU A N 1
ATOM 1552 C CA . GLU A 1 198 ? -17.092 -2.286 14.275 1.00 42.03 198 GLU A CA 1
ATOM 1553 C C . GLU A 1 198 ? -17.608 -1.834 15.654 1.00 42.03 198 GLU A C 1
ATOM 1555 O O . GLU A 1 198 ? -18.654 -1.202 15.774 1.00 42.03 198 GLU A O 1
ATOM 1560 N N . ASN A 1 199 ? -16.830 -2.111 16.703 1.00 38.72 199 ASN A N 1
ATOM 1561 C CA . ASN A 1 199 ? -17.221 -2.053 18.089 1.00 38.72 199 ASN A CA 1
ATOM 1562 C C . ASN A 1 199 ? -16.274 -1.179 18.919 1.00 38.72 199 ASN A C 1
ATOM 1564 O O . ASN A 1 199 ? -15.520 -1.654 19.762 1.00 38.72 199 ASN A O 1
ATOM 1568 N N . VAL A 1 200 ? -16.377 0.134 18.717 1.00 37.62 200 VAL A N 1
ATOM 1569 C CA . VAL A 1 200 ? -16.517 1.043 19.873 1.00 37.62 200 VAL A CA 1
ATOM 1570 C C . VAL A 1 200 ? -17.947 1.609 19.910 1.00 37.62 200 VAL A C 1
ATOM 1572 O O . VAL A 1 200 ? -18.223 2.691 20.409 1.00 37.62 200 VAL A O 1
ATOM 1575 N N . ARG A 1 201 ? -18.911 0.843 19.393 1.00 30.91 201 ARG A N 1
ATOM 1576 C CA . ARG A 1 201 ? -20.139 0.602 20.149 1.00 30.91 201 ARG A CA 1
ATOM 1577 C C . ARG A 1 201 ? -19.977 -0.750 20.820 1.00 30.91 201 ARG A C 1
ATOM 1579 O O . ARG A 1 201 ? -19.349 -1.638 20.265 1.00 30.91 201 ARG A O 1
ATOM 1586 N N . LEU A 1 202 ? -20.486 -0.868 22.032 1.00 32.69 202 LEU A N 1
ATOM 1587 C CA . LEU A 1 202 ? -20.530 -2.090 22.819 1.00 32.69 202 LEU A CA 1
ATOM 1588 C C . LEU A 1 202 ? -21.027 -3.282 21.972 1.00 32.69 202 LEU A C 1
ATOM 1590 O O . LEU A 1 202 ? -22.227 -3.521 21.903 1.00 32.69 202 LEU A O 1
ATOM 1594 N N . SER A 1 203 ? -20.139 -4.053 21.344 1.00 35.78 203 SER A N 1
ATOM 1595 C CA . SER A 1 203 ? -20.393 -5.483 21.230 1.00 35.78 203 SER A CA 1
ATOM 1596 C C . SER A 1 203 ? -19.798 -6.075 22.486 1.00 35.78 203 SER A C 1
ATOM 1598 O O . SER A 1 203 ? -18.574 -6.125 22.626 1.00 35.78 203 SER A O 1
ATOM 1600 N N . SER A 1 204 ? -20.650 -6.514 23.401 1.00 43.25 204 SER A N 1
ATOM 1601 C CA . SER A 1 204 ? -20.264 -7.614 24.266 1.00 43.25 204 SER A CA 1
ATOM 1602 C C . SER A 1 204 ? -19.684 -8.682 23.343 1.00 43.25 204 SER A C 1
ATOM 1604 O O . SER A 1 204 ? -20.380 -9.206 22.467 1.00 43.25 204 SER A O 1
ATOM 1606 N N . VAL A 1 205 ? -18.384 -8.959 23.455 1.00 55.09 205 VAL A N 1
ATOM 1607 C CA . VAL A 1 205 ? -17.896 -10.227 22.927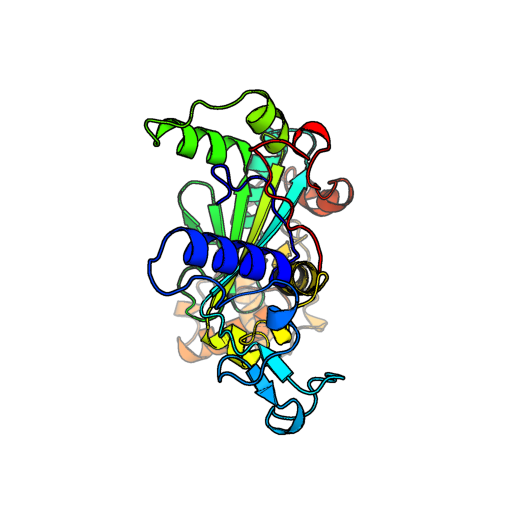 1.00 55.09 205 VAL A CA 1
ATOM 1608 C C . VAL A 1 205 ? -18.796 -11.258 23.575 1.00 55.09 205 VAL A C 1
ATOM 1610 O O . VAL A 1 205 ? -18.977 -11.214 24.791 1.00 55.09 205 VAL A O 1
ATOM 1613 N N . ASP A 1 206 ? -19.444 -12.099 22.770 1.00 63.06 206 ASP A N 1
ATOM 1614 C CA . ASP A 1 206 ? -20.297 -13.141 23.316 1.00 63.06 206 ASP A CA 1
ATOM 1615 C C . ASP A 1 206 ? -19.408 -14.009 24.206 1.00 63.06 206 ASP A C 1
ATOM 1617 O O . ASP A 1 206 ? -18.622 -14.828 23.721 1.00 63.06 206 ASP A O 1
ATOM 1621 N N . GLU A 1 207 ? -19.474 -13.761 25.515 1.00 70.00 207 GLU A N 1
ATOM 1622 C CA . GLU A 1 207 ? -18.611 -14.383 26.510 1.00 70.00 207 GLU A CA 1
ATOM 1623 C C . GLU A 1 207 ? -18.743 -15.911 26.417 1.00 70.00 207 GLU A C 1
ATOM 1625 O O . GLU A 1 207 ? -17.809 -16.648 26.738 1.00 70.00 207 GLU A O 1
ATOM 1630 N N . ALA A 1 208 ? -19.879 -16.400 25.894 1.00 75.25 208 ALA A N 1
ATOM 1631 C CA . ALA A 1 208 ? -20.110 -17.805 25.615 1.00 75.25 208 ALA A CA 1
ATOM 1632 C C . ALA A 1 208 ? -19.104 -18.395 24.610 1.00 75.25 208 ALA A C 1
ATOM 1634 O O . ALA A 1 208 ? -18.703 -19.548 24.784 1.00 75.25 208 ALA A O 1
ATOM 1635 N N . LYS A 1 209 ? -18.645 -17.619 23.619 1.00 80.38 209 LYS A N 1
ATOM 1636 C CA . LYS A 1 209 ? -17.670 -18.043 22.595 1.00 80.38 209 LYS A CA 1
ATOM 1637 C C . LYS A 1 209 ? -16.226 -18.014 23.090 1.00 80.38 209 LYS A C 1
ATOM 1639 O O . LYS A 1 209 ? -15.390 -18.739 22.557 1.00 80.38 209 LYS A O 1
ATOM 1644 N N . ILE A 1 210 ? -15.929 -17.222 24.121 1.00 85.94 210 ILE A N 1
ATOM 1645 C CA . ILE A 1 210 ? -14.606 -17.210 24.750 1.00 85.94 210 ILE A CA 1
ATOM 1646 C C . ILE A 1 210 ? -14.430 -18.508 25.567 1.00 85.94 210 ILE A C 1
ATOM 1648 O O . ILE A 1 210 ? -15.304 -18.858 26.375 1.00 85.94 210 ILE A O 1
ATOM 1652 N N . PRO A 1 211 ? -13.296 -19.224 25.433 1.00 89.38 211 PRO A N 1
ATOM 1653 C CA . PRO A 1 211 ? -12.966 -20.363 26.282 1.00 89.38 211 PRO A CA 1
ATOM 1654 C C . PRO A 1 211 ? -13.052 -20.005 27.769 1.00 89.38 211 PRO A C 1
ATOM 1656 O O . PRO A 1 211 ? -12.539 -18.969 28.184 1.00 89.38 211 PRO A O 1
ATOM 1659 N N . LYS A 1 212 ? -13.644 -20.877 28.600 1.00 88.88 212 LYS A N 1
ATOM 1660 C CA . LYS A 1 212 ? -13.886 -20.603 30.036 1.00 88.88 212 LYS A CA 1
ATOM 1661 C C . LYS A 1 212 ? -12.659 -20.059 30.782 1.00 88.88 212 LYS A C 1
ATOM 1663 O O . LYS A 1 212 ? -12.802 -19.171 31.614 1.00 88.88 212 LYS A O 1
ATOM 1668 N N . TRP A 1 213 ? -11.464 -20.546 30.451 1.00 90.62 213 TRP A N 1
ATOM 1669 C CA . TRP A 1 213 ? -10.205 -20.141 31.086 1.00 90.62 213 TRP A CA 1
ATOM 1670 C C . TRP A 1 213 ? -9.745 -18.707 30.748 1.00 90.62 213 TRP A C 1
ATOM 1672 O O . TRP A 1 213 ? -8.895 -18.168 31.450 1.00 90.62 213 TRP A O 1
ATOM 1682 N N . LEU A 1 214 ? -10.302 -18.080 29.705 1.00 92.44 214 LEU A N 1
ATOM 1683 C CA . LEU A 1 214 ? -10.008 -16.698 29.298 1.00 92.44 214 LEU A CA 1
ATOM 1684 C C . LEU A 1 214 ? -11.061 -15.686 29.760 1.00 92.44 214 LEU A C 1
ATOM 1686 O O . LEU A 1 214 ? -10.769 -14.491 29.800 1.00 92.44 214 LEU A O 1
ATOM 1690 N N . ARG A 1 215 ? -12.264 -16.142 30.129 1.00 88.81 215 ARG A N 1
ATOM 1691 C CA . ARG A 1 215 ? -13.396 -15.263 30.472 1.00 88.81 215 ARG A CA 1
ATOM 1692 C C . ARG A 1 215 ? -13.094 -14.335 31.645 1.00 88.81 215 ARG A C 1
ATOM 1694 O O . ARG A 1 215 ? -13.457 -13.169 31.598 1.00 88.81 215 ARG A O 1
ATOM 1701 N N . GLY A 1 216 ? -12.369 -14.818 32.657 1.00 87.94 216 GLY A N 1
ATOM 1702 C CA . GLY A 1 216 ? -11.939 -13.980 33.783 1.00 87.94 216 GLY A CA 1
ATOM 1703 C C . GLY A 1 216 ? -11.055 -12.814 33.333 1.00 87.94 216 GLY A C 1
ATOM 1704 O O . GLY A 1 216 ? -11.324 -11.668 33.666 1.00 87.94 216 GLY A O 1
ATOM 1705 N N . THR A 1 217 ? -10.049 -13.083 32.496 1.00 90.44 217 THR A N 1
ATOM 1706 C CA . THR A 1 217 ? -9.182 -12.033 31.936 1.00 90.44 217 THR A CA 1
ATOM 1707 C C . THR A 1 217 ? -9.947 -11.053 31.057 1.00 90.44 217 THR A C 1
ATOM 1709 O O . THR A 1 217 ? -9.691 -9.857 31.135 1.00 90.44 217 THR A O 1
ATOM 1712 N N . TYR A 1 218 ? -10.887 -11.551 30.249 1.00 87.38 218 TYR A N 1
ATOM 1713 C CA . TYR A 1 218 ? -11.769 -10.698 29.459 1.00 87.38 218 TYR A CA 1
ATOM 1714 C C . TYR A 1 218 ? -12.576 -9.747 30.352 1.00 87.38 218 TYR A C 1
ATOM 1716 O O . TYR A 1 218 ? -12.545 -8.550 30.102 1.00 87.38 218 TYR A O 1
ATOM 1724 N N . ARG A 1 219 ? -13.204 -10.241 31.428 1.00 84.50 219 ARG A N 1
ATOM 1725 C CA . ARG A 1 219 ? -13.988 -9.412 32.363 1.00 84.50 219 ARG A CA 1
ATOM 1726 C C . ARG A 1 219 ? -13.145 -8.352 33.074 1.00 84.50 219 ARG A C 1
ATOM 1728 O O . ARG A 1 219 ? -13.546 -7.198 33.113 1.00 84.50 219 ARG A O 1
ATOM 1735 N N . HIS A 1 220 ? -11.963 -8.713 33.583 1.00 84.25 220 HIS A N 1
ATOM 1736 C CA . HIS A 1 220 ? -11.057 -7.741 34.215 1.00 84.25 220 HIS A CA 1
ATOM 1737 C C . HIS A 1 220 ? -10.644 -6.634 33.234 1.00 84.25 220 HIS A C 1
ATOM 1739 O O . HIS A 1 220 ? -10.653 -5.453 33.571 1.00 84.25 220 HIS A O 1
ATOM 1745 N N . TRP A 1 221 ? -10.348 -7.000 31.984 1.00 84.06 221 TRP A N 1
ATOM 1746 C CA . TRP A 1 221 ? -10.058 -6.024 30.935 1.00 84.06 221 TRP A CA 1
ATOM 1747 C C . TRP A 1 221 ? -11.280 -5.175 30.559 1.00 84.06 221 TRP A C 1
ATOM 1749 O O . TRP A 1 221 ? -11.160 -3.965 30.386 1.00 84.06 221 TRP A O 1
ATOM 1759 N N . GLU A 1 222 ? -12.460 -5.790 30.464 1.00 75.00 222 GLU A N 1
ATOM 1760 C CA . GLU A 1 222 ? -13.733 -5.128 30.158 1.00 75.00 222 GLU A CA 1
ATOM 1761 C C . GLU A 1 222 ? -14.102 -4.081 31.223 1.00 75.00 222 GLU A C 1
ATOM 1763 O O . GLU A 1 222 ? -14.592 -2.999 30.879 1.00 75.00 222 GLU A O 1
ATOM 1768 N N . ASN A 1 223 ? -13.768 -4.370 32.486 1.00 73.19 223 ASN A N 1
ATOM 1769 C CA . ASN A 1 223 ? -13.885 -3.474 33.639 1.00 73.19 223 ASN A CA 1
ATOM 1770 C C . ASN A 1 223 ? -12.785 -2.397 33.707 1.00 73.19 223 ASN A C 1
ATOM 1772 O O . ASN A 1 223 ? -12.866 -1.497 34.540 1.00 73.19 223 ASN A O 1
ATOM 1776 N N . GLY A 1 224 ? -11.769 -2.457 32.839 1.00 69.69 224 GLY A N 1
ATOM 1777 C CA . GLY A 1 224 ? -10.659 -1.501 32.818 1.00 69.69 224 GLY A CA 1
ATOM 1778 C C . GLY A 1 224 ? -9.624 -1.703 33.929 1.00 69.69 224 GLY A C 1
ATOM 1779 O O . GLY A 1 224 ? -8.914 -0.757 34.265 1.00 69.69 224 GLY A O 1
ATOM 1780 N N . GLU A 1 225 ? -9.537 -2.903 34.500 1.00 78.31 225 GLU A N 1
ATOM 1781 C CA . GLU A 1 225 ? -8.555 -3.244 35.531 1.00 78.31 225 GLU A CA 1
ATOM 1782 C C . GLU A 1 225 ? -7.152 -3.442 34.927 1.00 78.31 225 GLU A C 1
ATOM 1784 O O . GLU A 1 225 ? -7.005 -3.892 33.783 1.00 78.31 225 GLU A O 1
ATOM 1789 N N . ASP A 1 226 ? -6.100 -3.140 35.698 1.00 80.31 226 ASP A N 1
ATOM 1790 C CA . ASP A 1 226 ? -4.725 -3.381 35.257 1.00 80.31 226 ASP A CA 1
ATOM 1791 C C . ASP A 1 226 ? -4.381 -4.875 35.336 1.00 80.31 226 ASP A C 1
ATOM 1793 O O . ASP A 1 226 ? -4.052 -5.443 36.380 1.00 80.31 226 ASP A O 1
ATOM 1797 N N . LEU A 1 227 ? -4.423 -5.533 34.180 1.00 84.56 227 LEU A N 1
ATOM 1798 C CA . LEU A 1 227 ? -4.102 -6.949 34.077 1.00 84.56 227 LEU A CA 1
ATOM 1799 C C . LEU A 1 227 ? -2.655 -7.284 34.456 1.00 84.56 227 LEU A C 1
ATOM 1801 O O . LEU A 1 227 ? -2.391 -8.433 34.803 1.00 84.56 227 LEU A O 1
ATOM 1805 N N . MET A 1 228 ? -1.713 -6.344 34.350 1.00 81.50 228 MET A N 1
ATOM 1806 C CA . MET A 1 228 ? -0.308 -6.593 34.691 1.00 81.50 228 MET A CA 1
ATOM 1807 C C . MET A 1 228 ? -0.087 -6.671 36.205 1.00 81.50 228 MET A C 1
ATOM 1809 O O . MET A 1 228 ? 0.885 -7.293 36.633 1.00 81.50 228 MET A O 1
ATOM 1813 N N . GLU A 1 229 ? -0.998 -6.107 37.000 1.00 85.12 229 GLU A N 1
ATOM 1814 C CA . GLU A 1 229 ? -1.030 -6.276 38.456 1.00 85.12 229 GLU A CA 1
ATOM 1815 C C . GLU A 1 229 ? -1.722 -7.588 38.860 1.00 85.12 229 GLU A C 1
ATOM 1817 O O . GLU A 1 229 ? -1.335 -8.230 39.835 1.00 85.12 229 GLU A O 1
ATOM 1822 N N . LEU A 1 230 ? -2.708 -8.036 38.074 1.00 82.38 230 LEU A N 1
ATOM 1823 C CA . LEU A 1 230 ? -3.524 -9.219 38.376 1.00 82.38 230 LEU A CA 1
ATOM 1824 C C . LEU A 1 230 ? -2.896 -10.554 37.949 1.00 82.38 230 LEU A C 1
ATOM 1826 O O . LEU A 1 230 ? -3.298 -11.614 38.433 1.00 82.38 230 LEU A O 1
ATOM 1830 N N . MET A 1 231 ? -1.945 -10.553 37.010 1.00 89.88 231 MET A N 1
ATOM 1831 C CA . MET A 1 231 ? -1.322 -11.790 36.534 1.00 89.88 231 MET A CA 1
ATOM 1832 C C . MET A 1 231 ? 0.142 -11.626 36.143 1.00 89.88 231 MET A C 1
ATOM 1834 O O . MET A 1 231 ? 0.613 -10.556 35.775 1.00 89.88 231 MET A O 1
ATOM 1838 N N . SER A 1 232 ? 0.869 -12.747 36.130 1.00 93.12 232 SER A N 1
ATOM 1839 C CA . SER A 1 232 ? 2.254 -12.746 35.661 1.00 93.12 232 SER A CA 1
ATOM 1840 C C . SER A 1 232 ? 2.357 -12.291 34.201 1.00 93.12 232 SER A C 1
ATOM 1842 O O . SER A 1 232 ? 1.519 -12.633 33.359 1.00 93.12 232 SER A O 1
ATOM 1844 N N . ARG A 1 233 ? 3.470 -11.635 33.857 1.00 89.06 233 ARG A N 1
ATOM 1845 C CA . ARG A 1 233 ? 3.790 -11.226 32.481 1.00 89.06 233 ARG A CA 1
ATOM 1846 C C . ARG A 1 233 ? 3.647 -12.381 31.479 1.00 89.06 233 ARG A C 1
ATOM 1848 O O . ARG A 1 233 ? 3.120 -12.194 30.388 1.00 89.06 233 ARG A O 1
ATOM 1855 N N . ARG A 1 234 ? 4.059 -13.602 31.845 1.00 92.88 234 ARG A N 1
ATOM 1856 C CA . ARG A 1 234 ? 3.942 -14.793 30.981 1.00 92.88 234 ARG A CA 1
ATOM 1857 C C . ARG A 1 234 ? 2.480 -15.160 30.701 1.00 92.88 234 ARG A C 1
ATOM 1859 O O . ARG A 1 234 ? 2.143 -15.477 29.560 1.00 92.88 234 ARG A O 1
ATOM 1866 N N . THR A 1 235 ? 1.627 -15.093 31.721 1.00 92.31 235 THR A N 1
ATOM 1867 C CA . THR A 1 235 ? 0.177 -15.308 31.602 1.00 92.31 235 THR A CA 1
ATOM 1868 C C . THR A 1 235 ? -0.448 -14.241 30.713 1.00 92.31 235 THR A C 1
ATOM 1870 O O . THR A 1 235 ? -1.186 -14.587 29.793 1.00 92.31 235 THR A O 1
ATOM 1873 N N . TRP A 1 236 ? -0.069 -12.977 30.908 1.00 93.44 236 TRP A N 1
ATOM 1874 C CA . TRP A 1 236 ? -0.569 -11.852 30.124 1.00 93.44 236 TRP A CA 1
ATOM 1875 C C . TRP A 1 236 ? -0.318 -12.031 28.620 1.00 93.44 236 TRP A C 1
ATOM 1877 O O . TRP A 1 236 ? -1.259 -11.989 27.833 1.00 93.44 236 TRP A O 1
ATOM 1887 N N . TYR A 1 237 ? 0.917 -12.342 28.199 1.00 91.62 237 TYR A N 1
ATOM 1888 C CA . TYR A 1 237 ? 1.221 -12.556 26.772 1.00 91.62 237 TYR A CA 1
ATOM 1889 C C . TYR A 1 237 ? 0.465 -13.756 26.186 1.00 91.62 237 TYR A C 1
ATOM 1891 O O . TYR A 1 237 ? 0.001 -13.697 25.044 1.00 91.62 237 TYR A O 1
ATOM 1899 N N . ARG A 1 238 ? 0.316 -14.839 26.962 1.00 93.38 238 ARG A N 1
ATOM 1900 C CA . ARG A 1 238 ? -0.456 -16.021 26.551 1.00 93.38 238 ARG A CA 1
ATOM 1901 C C . ARG A 1 238 ? -1.937 -15.680 26.363 1.00 93.38 238 ARG A C 1
ATOM 1903 O O . ARG A 1 238 ? -2.517 -16.068 25.354 1.00 93.38 238 ARG A O 1
ATOM 1910 N N . HIS A 1 239 ? -2.528 -14.957 27.313 1.00 93.44 239 HIS A N 1
ATOM 1911 C CA . HIS A 1 239 ? -3.946 -14.597 27.301 1.00 93.44 239 HIS A CA 1
ATOM 1912 C C . HIS A 1 239 ? -4.237 -13.571 26.213 1.00 93.44 239 HIS A C 1
ATOM 1914 O O . HIS A 1 239 ? -5.185 -13.758 25.460 1.00 93.44 239 HIS A O 1
ATOM 1920 N N . ARG A 1 240 ? -3.369 -12.565 26.047 1.00 90.06 240 ARG A N 1
ATOM 1921 C CA . A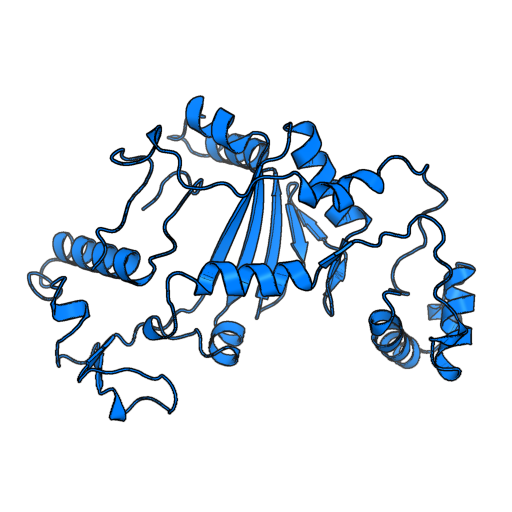RG A 1 240 ? -3.449 -11.599 24.949 1.00 90.06 240 ARG A CA 1
ATOM 1922 C C . ARG A 1 240 ? -3.485 -12.298 23.602 1.00 90.06 240 ARG A C 1
ATOM 1924 O O . ARG A 1 240 ? -4.377 -12.028 22.815 1.00 90.06 240 ARG A O 1
ATOM 1931 N N . LYS A 1 241 ? -2.542 -13.211 23.345 1.00 87.19 241 LYS A N 1
ATOM 1932 C CA . LYS A 1 241 ? -2.481 -13.950 22.076 1.00 87.19 241 LYS A CA 1
ATOM 1933 C C . LYS A 1 241 ? -3.779 -14.713 21.799 1.00 87.19 241 LYS A C 1
ATOM 1935 O O . LYS A 1 241 ? -4.246 -14.688 20.669 1.00 87.19 241 LYS A O 1
ATOM 1940 N N . ALA A 1 242 ? -4.335 -15.372 22.814 1.00 87.31 242 ALA A N 1
ATOM 1941 C CA . ALA A 1 242 ? -5.538 -16.184 22.663 1.00 87.31 242 ALA A CA 1
ATOM 1942 C C . ALA A 1 242 ? -6.817 -15.335 22.533 1.00 87.31 242 ALA A C 1
ATOM 1944 O O . ALA A 1 242 ? -7.655 -15.621 21.690 1.00 87.31 242 ALA A O 1
ATOM 1945 N N . LEU A 1 243 ? -6.952 -14.251 23.303 1.00 84.00 243 LEU A N 1
ATOM 1946 C CA . LEU A 1 243 ? -8.072 -13.304 23.197 1.00 84.00 243 LEU A CA 1
ATOM 1947 C C . LEU A 1 243 ? -8.061 -12.522 21.875 1.00 84.00 243 LEU A C 1
ATOM 1949 O O . LEU A 1 243 ? -9.121 -12.170 21.358 1.00 84.00 243 LEU A O 1
ATOM 1953 N N . PHE A 1 244 ? -6.883 -12.338 21.274 1.00 81.31 244 PHE A N 1
ATOM 1954 C CA . PHE A 1 244 ? -6.741 -11.714 19.960 1.00 81.31 244 PHE A CA 1
ATOM 1955 C C . PHE A 1 244 ? -7.452 -12.502 18.849 1.00 81.31 244 PHE A C 1
ATOM 1957 O O . PHE A 1 244 ? -7.906 -11.908 17.874 1.00 81.31 244 PHE A O 1
ATOM 1964 N N . GLU A 1 245 ? -7.582 -13.827 18.987 1.00 78.62 245 GLU A N 1
ATOM 1965 C CA . GLU A 1 245 ? -8.341 -14.666 18.044 1.00 78.62 245 GLU A CA 1
ATOM 1966 C C . GLU A 1 245 ? -9.836 -14.316 18.035 1.00 78.62 245 GLU A C 1
ATOM 1968 O O . GLU A 1 245 ? -10.504 -14.506 17.023 1.00 78.62 245 GLU A O 1
ATOM 1973 N N . PHE A 1 246 ? -10.331 -13.732 19.130 1.00 74.00 246 PHE A N 1
ATOM 1974 C CA . PHE A 1 246 ? -11.698 -13.236 19.297 1.00 74.00 246 PHE A CA 1
ATOM 1975 C C . PHE A 1 246 ? -11.809 -11.718 19.070 1.00 74.00 246 PHE A C 1
ATOM 1977 O O . PHE A 1 246 ? -12.839 -11.125 19.378 1.00 74.00 246 PHE A O 1
ATOM 1984 N N . GLY A 1 247 ? -10.753 -11.071 18.559 1.00 66.81 247 GLY A N 1
ATOM 1985 C CA . GLY A 1 247 ? -10.729 -9.629 18.295 1.00 66.81 247 GLY A CA 1
ATOM 1986 C C . GLY A 1 247 ? -10.491 -8.747 19.527 1.00 66.81 247 GLY A C 1
ATOM 1987 O O . GLY A 1 247 ? -10.611 -7.529 19.424 1.00 66.81 247 GLY A O 1
ATOM 1988 N N . VAL A 1 248 ? -10.130 -9.326 20.677 1.00 75.44 248 VAL A N 1
ATOM 1989 C CA . VAL A 1 248 ? -9.856 -8.583 21.917 1.00 75.44 248 VAL A CA 1
ATOM 1990 C C . VAL A 1 248 ? -8.352 -8.391 22.096 1.00 75.44 248 VAL A C 1
ATOM 1992 O O . VAL A 1 248 ? -7.620 -9.350 22.352 1.00 75.44 248 VAL A O 1
ATOM 1995 N N . ASP A 1 249 ? -7.876 -7.145 22.016 1.00 82.00 249 ASP A N 1
ATOM 1996 C CA . ASP A 1 249 ? -6.504 -6.799 22.405 1.00 82.00 249 ASP A CA 1
ATOM 1997 C C . ASP A 1 249 ? -6.474 -6.213 23.820 1.00 82.00 249 ASP A C 1
ATOM 1999 O O . ASP A 1 249 ? -6.687 -5.019 24.019 1.00 82.00 249 ASP A O 1
ATOM 2003 N N . ILE A 1 250 ? -6.134 -7.052 24.802 1.00 79.44 250 ILE A N 1
ATOM 2004 C CA . ILE A 1 250 ? -6.044 -6.646 26.213 1.00 79.44 250 ILE A CA 1
ATOM 2005 C C . ILE A 1 250 ? -4.910 -5.653 26.522 1.00 79.44 250 ILE A C 1
ATOM 2007 O O . ILE A 1 250 ? -4.798 -5.175 27.646 1.00 79.44 250 ILE A O 1
ATOM 2011 N N . ALA A 1 251 ? -4.041 -5.355 25.549 1.00 76.94 251 ALA A N 1
ATOM 2012 C CA . ALA A 1 251 ? -3.056 -4.280 25.665 1.00 76.94 251 ALA A CA 1
ATOM 2013 C C . ALA A 1 251 ? -3.629 -2.902 25.312 1.00 76.94 251 ALA A C 1
ATOM 2015 O O . ALA A 1 251 ? -2.974 -1.890 25.553 1.00 76.94 251 ALA A O 1
ATOM 2016 N N . ALA A 1 252 ? -4.815 -2.849 24.701 1.00 61.88 252 ALA A N 1
ATOM 2017 C CA . ALA A 1 252 ? -5.492 -1.596 24.431 1.00 61.88 252 ALA A CA 1
ATOM 2018 C C . ALA A 1 252 ? -6.195 -1.110 25.705 1.00 61.88 252 ALA A C 1
ATOM 2020 O O . ALA A 1 252 ? -7.042 -1.808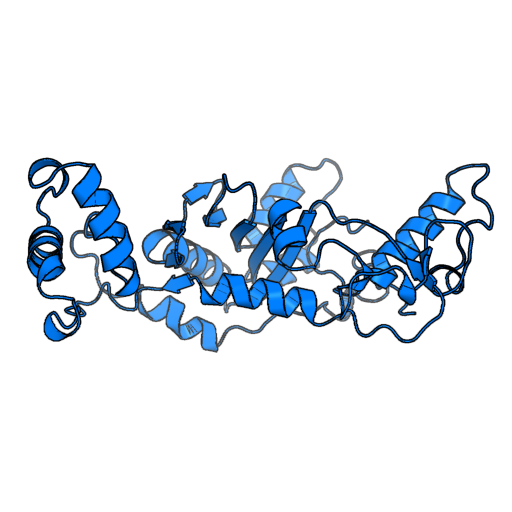 26.264 1.00 61.88 252 ALA A O 1
ATOM 2021 N N . THR A 1 253 ? -5.875 0.108 26.141 1.00 56.91 253 THR A N 1
ATOM 2022 C CA . THR A 1 253 ? -6.696 0.838 27.111 1.00 56.91 253 THR A CA 1
ATOM 2023 C C . THR A 1 253 ? -8.051 1.114 26.464 1.00 56.91 253 THR A C 1
ATOM 2025 O O . THR A 1 253 ? -8.094 1.626 25.341 1.00 56.91 253 THR A O 1
ATOM 2028 N N . LYS A 1 254 ? -9.159 0.782 27.139 1.00 51.31 254 LYS A N 1
ATOM 2029 C CA . LYS A 1 254 ? -10.493 1.135 26.640 1.00 51.31 254 LYS A CA 1
ATOM 2030 C C . LYS A 1 254 ? -10.550 2.661 26.459 1.00 51.31 254 LYS A C 1
ATOM 2032 O O . LYS A 1 254 ? -10.252 3.384 27.414 1.00 51.31 254 LYS A O 1
ATOM 2037 N N . PRO A 1 255 ? -10.905 3.188 25.275 1.00 42.97 255 PRO A N 1
ATOM 2038 C CA . PRO A 1 255 ? -11.207 4.604 25.149 1.00 42.97 255 PRO A CA 1
ATOM 2039 C C . PRO A 1 255 ? -12.355 4.931 26.112 1.00 42.97 255 PRO A C 1
ATOM 2041 O O . PRO A 1 255 ? -13.411 4.300 26.042 1.00 42.97 255 PRO A O 1
ATOM 2044 N N . ARG A 1 256 ? -12.160 5.898 27.021 1.00 41.59 256 ARG A N 1
ATOM 2045 C CA . ARG A 1 256 ? -13.285 6.570 27.696 1.00 41.59 256 ARG A CA 1
ATOM 2046 C C . ARG A 1 256 ? -14.279 6.990 26.614 1.00 41.59 256 ARG A C 1
ATOM 2048 O O . ARG A 1 256 ? -13.832 7.525 25.600 1.00 41.59 256 ARG A O 1
ATOM 2055 N N . GLU A 1 257 ? -15.564 6.700 26.824 1.00 40.44 257 GLU A N 1
ATOM 2056 C CA . GLU A 1 257 ? -16.664 6.923 25.874 1.00 40.44 257 GLU A CA 1
ATOM 2057 C C . GLU A 1 257 ? -16.438 8.175 25.017 1.00 40.44 257 GLU A C 1
ATOM 2059 O O . GLU A 1 257 ? -16.572 9.307 25.480 1.00 40.44 257 GLU A O 1
ATOM 2064 N N . ARG A 1 258 ? -16.052 7.969 23.754 1.00 35.72 258 ARG A N 1
ATOM 2065 C CA . ARG A 1 258 ? -16.065 9.016 22.734 1.00 35.72 258 ARG A CA 1
ATOM 2066 C C . ARG A 1 258 ? -17.237 8.739 21.809 1.00 35.72 258 ARG A C 1
ATOM 2068 O O . ARG A 1 258 ? -17.474 7.602 21.411 1.00 35.72 258 ARG A O 1
ATOM 2075 N N . GLN A 1 259 ? -18.004 9.797 21.572 1.00 33.66 259 GLN A N 1
ATOM 2076 C CA . GLN A 1 259 ? -19.299 9.775 20.906 1.00 33.66 259 GLN A CA 1
ATOM 2077 C C . GLN A 1 259 ? -19.226 9.146 19.510 1.00 33.66 259 GLN A C 1
ATOM 2079 O O . GLN A 1 259 ? -18.215 9.198 18.816 1.00 33.66 259 GLN A O 1
ATOM 2084 N N . SER A 1 260 ? -20.327 8.506 19.123 1.00 35.09 260 SER A N 1
ATOM 2085 C CA . SER A 1 260 ? -20.353 7.421 18.146 1.00 35.09 260 SER A CA 1
ATOM 2086 C C . SER A 1 260 ? -20.414 7.873 16.674 1.00 35.09 260 SER A C 1
ATOM 2088 O O . SER A 1 260 ? -21.040 7.193 15.859 1.00 35.09 260 SER A O 1
ATOM 2090 N N . SER A 1 261 ? -19.842 9.019 16.312 1.00 27.38 261 SER A N 1
ATOM 2091 C CA . SER A 1 261 ? -19.971 9.568 14.952 1.00 27.38 261 SER A CA 1
ATOM 2092 C C . SER A 1 261 ? -18.966 9.000 13.943 1.00 27.38 261 SER A C 1
ATOM 2094 O O . SER A 1 261 ? -19.269 8.967 12.753 1.00 27.38 261 SER A O 1
ATOM 2096 N N . ASP A 1 262 ? -17.826 8.467 14.392 1.00 37.69 262 ASP A N 1
ATOM 2097 C CA . ASP A 1 262 ? -16.702 8.156 13.486 1.00 37.69 262 ASP A CA 1
ATOM 2098 C C . ASP A 1 262 ? -16.654 6.684 13.030 1.00 37.69 262 ASP A C 1
ATOM 2100 O O . ASP A 1 262 ? -16.006 6.336 12.044 1.00 37.69 262 ASP A O 1
ATOM 2104 N N . VAL A 1 263 ? -17.401 5.797 13.697 1.00 38.50 263 VAL A N 1
ATOM 2105 C CA . VAL A 1 263 ? -17.387 4.342 13.432 1.00 38.50 263 VAL A CA 1
ATOM 2106 C C . VAL A 1 263 ? -18.102 3.983 12.113 1.00 38.50 263 VAL A C 1
ATOM 2108 O O . VAL A 1 263 ? -17.790 2.977 11.480 1.00 38.50 263 VAL A O 1
ATOM 2111 N N . MET A 1 264 ? -18.989 4.853 11.615 1.00 33.38 264 MET A N 1
ATOM 2112 C CA . MET A 1 264 ? -19.666 4.697 10.314 1.00 33.38 264 MET A CA 1
ATOM 2113 C C . MET A 1 264 ? -18.802 5.118 9.104 1.00 33.38 264 MET A C 1
ATOM 2115 O O . MET A 1 264 ? -19.268 5.051 7.964 1.00 33.38 264 MET A O 1
ATOM 2119 N N . ALA A 1 265 ? -17.561 5.573 9.315 1.00 37.44 265 ALA A N 1
ATOM 2120 C CA . ALA A 1 265 ? -16.670 6.041 8.246 1.00 37.44 265 ALA A CA 1
ATOM 2121 C C . ALA A 1 265 ? -15.891 4.910 7.551 1.00 37.44 265 ALA A C 1
ATOM 2123 O O . ALA A 1 265 ? -15.464 5.060 6.413 1.00 37.44 265 ALA A O 1
ATOM 2124 N N . VAL A 1 266 ? -15.748 3.749 8.193 1.00 43.00 266 VAL A N 1
ATOM 2125 C CA . VAL A 1 266 ? -14.912 2.655 7.674 1.00 43.00 266 VAL A CA 1
ATOM 2126 C C . VAL A 1 266 ? -15.718 1.559 6.982 1.00 43.00 266 VAL A C 1
ATOM 2128 O O . VAL A 1 266 ? -15.254 0.963 6.016 1.00 43.00 266 VAL A O 1
ATOM 2131 N N . LYS A 1 267 ? -16.973 1.341 7.384 1.00 37.78 267 LYS A N 1
ATOM 2132 C CA . LYS A 1 267 ? -17.877 0.434 6.658 1.00 37.78 267 LYS A CA 1
ATOM 2133 C C . LYS A 1 267 ? -18.299 0.999 5.285 1.00 37.78 267 LYS A C 1
ATOM 2135 O O . LYS A 1 267 ? -18.728 0.247 4.420 1.00 37.78 267 LYS A O 1
ATOM 2140 N N . ARG A 1 268 ? -18.082 2.305 5.058 1.00 41.06 268 ARG A N 1
ATOM 2141 C CA . ARG A 1 268 ? -18.178 2.999 3.756 1.00 41.06 268 ARG A CA 1
ATOM 2142 C C . ARG A 1 268 ? -16.906 2.931 2.898 1.00 41.06 268 ARG A C 1
ATOM 2144 O O . ARG A 1 268 ? -16.841 3.567 1.855 1.00 41.06 268 ARG A O 1
ATOM 2151 N N . VAL A 1 269 ? -15.933 2.088 3.257 1.00 46.84 269 VAL A N 1
ATOM 2152 C CA . VAL A 1 269 ? -14.898 1.627 2.304 1.00 46.84 269 VAL A CA 1
ATOM 2153 C C . VAL A 1 269 ? -15.525 0.912 1.094 1.00 46.84 269 VAL A C 1
ATOM 2155 O O . VAL A 1 269 ? -14.871 0.766 0.070 1.00 46.84 269 VAL A O 1
ATOM 2158 N N . LEU A 1 270 ? -16.808 0.541 1.174 1.00 44.97 270 LEU A N 1
ATOM 2159 C CA . LEU A 1 270 ? -17.581 -0.054 0.084 1.00 44.97 270 LEU A CA 1
ATOM 2160 C C . LEU A 1 270 ? -18.075 0.932 -1.000 1.00 44.97 270 LEU A C 1
ATOM 2162 O O . LEU A 1 270 ? -18.505 0.453 -2.042 1.00 44.97 270 LEU A O 1
ATOM 2166 N N . ASP A 1 271 ? -17.954 2.257 -0.820 1.00 48.47 271 ASP A N 1
ATOM 2167 C CA . ASP A 1 271 ? -18.253 3.249 -1.881 1.00 48.47 271 ASP A CA 1
ATOM 2168 C C . ASP A 1 271 ? -16.982 3.835 -2.533 1.00 48.47 271 ASP A C 1
ATOM 2170 O O . ASP A 1 271 ? -17.055 4.601 -3.496 1.00 48.47 271 ASP A O 1
ATOM 2174 N N . GLY A 1 272 ? -15.798 3.512 -2.000 1.00 60.12 272 GLY A N 1
ATOM 2175 C CA . GLY A 1 272 ? -14.525 3.984 -2.542 1.00 60.12 272 GLY A CA 1
ATOM 2176 C C . GLY A 1 272 ? -14.161 3.252 -3.834 1.00 60.12 272 GLY A C 1
ATOM 2177 O O . GLY A 1 272 ? -14.295 2.033 -3.934 1.00 60.12 272 GLY A O 1
ATOM 2178 N N . ARG A 1 273 ? -13.657 3.988 -4.829 1.00 83.25 273 ARG A N 1
ATOM 2179 C CA . ARG A 1 273 ? -13.225 3.411 -6.110 1.00 83.25 273 ARG A CA 1
ATOM 2180 C C . ARG A 1 273 ? -11.716 3.182 -6.095 1.00 83.25 273 ARG A C 1
ATOM 2182 O O . ARG A 1 273 ? -10.952 4.108 -5.823 1.00 83.25 273 ARG A O 1
ATOM 2189 N N . TRP A 1 274 ? -11.279 1.964 -6.413 1.00 88.94 274 TRP A N 1
ATOM 2190 C CA . TRP A 1 274 ? -9.865 1.701 -6.684 1.00 88.94 274 TRP A CA 1
ATOM 2191 C C . TRP A 1 274 ? -9.407 2.516 -7.892 1.00 88.94 274 TRP A C 1
ATOM 2193 O O . TRP A 1 274 ? -10.102 2.583 -8.904 1.00 88.94 274 TRP A O 1
ATOM 2203 N N . MET A 1 275 ? -8.270 3.184 -7.747 1.00 91.56 275 MET A N 1
ATOM 2204 C CA . MET A 1 275 ? -7.732 4.073 -8.767 1.00 91.56 275 MET A CA 1
ATOM 2205 C C . MET A 1 275 ? -6.787 3.323 -9.703 1.00 91.56 275 MET A C 1
ATOM 2207 O O . MET A 1 275 ? -5.893 2.620 -9.233 1.00 91.56 275 MET A O 1
ATOM 2211 N N . ASP A 1 276 ? -6.941 3.573 -11.000 1.00 90.50 276 ASP A N 1
ATOM 2212 C CA . ASP A 1 276 ? -6.080 3.071 -12.071 1.00 90.50 276 ASP A CA 1
ATOM 2213 C C . ASP A 1 276 ? -5.232 4.192 -12.669 1.00 90.50 276 ASP A C 1
ATOM 2215 O O . ASP A 1 276 ? -5.491 5.372 -12.444 1.00 90.50 276 ASP A O 1
ATOM 2219 N N . VAL A 1 277 ? -4.239 3.838 -13.485 1.00 90.25 277 VAL A N 1
ATOM 2220 C CA . VAL A 1 277 ? -3.471 4.826 -14.254 1.00 90.25 277 VAL A CA 1
ATOM 2221 C C . VAL A 1 277 ? -4.432 5.665 -15.118 1.00 90.25 277 VAL A C 1
ATOM 2223 O O . VAL A 1 277 ? -5.120 5.092 -15.970 1.00 90.25 277 VAL A O 1
ATOM 2226 N N . PRO A 1 278 ? -4.479 6.999 -14.937 1.00 90.94 278 PRO A N 1
ATOM 2227 C CA . PRO A 1 278 ? -5.418 7.846 -15.658 1.00 90.94 278 PRO A CA 1
ATOM 2228 C C . PRO A 1 278 ? -4.999 8.039 -17.119 1.00 90.94 278 PRO A C 1
ATOM 2230 O O . PRO A 1 278 ? -3.808 8.115 -17.426 1.00 90.94 278 PRO A O 1
ATOM 2233 N N . ASP A 1 279 ? -5.976 8.191 -18.015 1.00 91.25 279 ASP A N 1
ATOM 2234 C CA . ASP A 1 279 ? -5.734 8.285 -19.464 1.00 91.25 279 ASP A CA 1
ATOM 2235 C C . ASP A 1 279 ? -4.805 9.441 -19.841 1.00 91.25 279 ASP A C 1
ATOM 2237 O O . ASP A 1 279 ? -3.916 9.274 -20.670 1.00 91.25 279 ASP A O 1
ATOM 2241 N N . TRP A 1 280 ? -4.937 10.590 -19.171 1.00 90.38 280 TRP A N 1
ATOM 2242 C CA . TRP A 1 280 ? -4.079 11.755 -19.408 1.00 90.38 280 TRP A CA 1
ATOM 2243 C C . TRP A 1 280 ? -2.610 11.525 -19.024 1.00 90.38 280 TRP A C 1
ATOM 2245 O O . TRP A 1 280 ? -1.748 12.289 -19.450 1.00 90.38 280 TRP A O 1
ATOM 2255 N N . ALA A 1 281 ? -2.299 10.501 -18.221 1.00 88.50 281 ALA A N 1
ATOM 2256 C CA . ALA A 1 281 ? -0.920 10.155 -17.895 1.00 88.50 281 ALA A CA 1
ATOM 2257 C C . ALA A 1 281 ? -0.292 9.217 -18.934 1.00 88.50 281 ALA A C 1
ATOM 2259 O O . ALA A 1 281 ? 0.934 9.225 -19.089 1.00 88.50 281 ALA A O 1
ATOM 2260 N N . ARG A 1 282 ? -1.095 8.414 -19.643 1.00 88.44 282 ARG A N 1
ATOM 2261 C CA . ARG A 1 282 ? -0.598 7.438 -20.622 1.00 88.44 282 ARG A CA 1
ATOM 2262 C C . ARG A 1 282 ? 0.041 8.139 -21.816 1.00 88.44 282 ARG A C 1
ATOM 2264 O O . ARG A 1 282 ? -0.406 9.194 -22.251 1.00 88.44 282 ARG A O 1
ATOM 2271 N N . GLY A 1 283 ? 1.138 7.572 -22.315 1.00 85.56 283 GLY A N 1
ATOM 2272 C CA . GLY A 1 283 ? 1.928 8.174 -23.395 1.00 85.56 283 GLY A CA 1
ATOM 2273 C C . GLY A 1 283 ? 2.697 9.445 -23.005 1.00 85.56 283 GLY A C 1
ATOM 2274 O O . GLY A 1 283 ? 3.383 10.018 -23.849 1.00 85.56 283 GLY A O 1
ATOM 2275 N N . THR A 1 284 ? 2.631 9.885 -21.744 1.00 86.56 284 THR A N 1
ATOM 2276 C CA . THR A 1 284 ? 3.390 11.040 -21.245 1.00 86.56 284 THR A CA 1
ATOM 2277 C C . THR A 1 284 ? 4.585 10.590 -20.395 1.00 86.56 284 THR A C 1
ATOM 2279 O O . THR A 1 284 ? 4.578 9.487 -19.849 1.00 86.56 284 THR A O 1
ATOM 2282 N N . PRO A 1 285 ? 5.585 11.458 -20.150 1.00 84.31 285 PRO A N 1
ATOM 2283 C CA . PRO A 1 285 ? 6.669 11.162 -19.208 1.00 84.31 285 PRO A CA 1
ATOM 2284 C C . PRO A 1 285 ? 6.222 10.930 -17.749 1.00 84.31 285 PRO A C 1
ATOM 2286 O O . PRO A 1 285 ? 7.050 10.569 -16.910 1.00 84.31 285 PRO A O 1
ATOM 2289 N N . LEU A 1 286 ? 4.945 11.168 -17.414 1.00 81.31 286 LEU A N 1
ATOM 2290 C CA . LEU A 1 286 ? 4.403 10.967 -16.067 1.00 81.31 286 LEU A CA 1
ATOM 2291 C C . LEU A 1 286 ? 4.214 9.482 -15.732 1.00 81.31 286 LEU A C 1
ATOM 2293 O O . LEU A 1 286 ? 4.323 9.112 -14.562 1.00 81.31 286 LEU A O 1
ATOM 2297 N N . TYR A 1 287 ? 3.968 8.639 -16.738 1.00 85.00 287 TYR A N 1
ATOM 2298 C CA . TYR A 1 287 ? 3.768 7.202 -16.587 1.00 85.00 287 TYR A CA 1
ATOM 2299 C C . TYR A 1 287 ? 4.664 6.438 -17.564 1.00 85.00 287 TYR A C 1
ATOM 2301 O O . TYR A 1 287 ? 4.550 6.577 -18.777 1.00 85.00 287 TYR A O 1
ATOM 2309 N N . HIS A 1 288 ? 5.555 5.601 -17.027 1.00 85.56 288 HIS A N 1
ATOM 2310 C CA . HIS A 1 288 ? 6.249 4.600 -17.838 1.00 85.56 288 HIS A CA 1
ATOM 2311 C C . HIS A 1 288 ? 5.348 3.377 -17.956 1.00 85.56 288 HIS A C 1
ATOM 2313 O O . HIS A 1 288 ? 5.206 2.638 -16.981 1.00 85.56 288 HIS A O 1
ATOM 2319 N N . GLU A 1 289 ? 4.760 3.194 -19.131 1.00 84.62 289 GLU A N 1
ATOM 2320 C CA . GLU A 1 289 ? 4.073 1.967 -19.513 1.00 84.62 289 GLU A CA 1
ATOM 2321 C C . GLU A 1 289 ? 5.121 0.999 -20.065 1.00 84.62 289 GLU A C 1
ATOM 2323 O O . GLU A 1 289 ? 5.724 1.293 -21.106 1.00 84.62 289 GLU A O 1
ATOM 2328 N N . PRO A 1 290 ? 5.406 -0.118 -19.373 1.00 79.75 290 PRO A N 1
ATOM 2329 C CA . PRO A 1 290 ? 6.225 -1.157 -19.959 1.00 79.75 290 PRO A CA 1
ATOM 2330 C C . PRO A 1 290 ? 5.531 -1.609 -21.230 1.00 79.75 290 PRO A C 1
ATOM 2332 O O . PRO A 1 290 ? 4.340 -1.918 -21.219 1.00 79.75 290 PRO A O 1
ATOM 2335 N N . LYS A 1 291 ? 6.262 -1.616 -22.340 1.00 67.62 291 LYS A N 1
ATOM 2336 C CA . LYS A 1 291 ? 5.764 -2.296 -23.530 1.00 67.62 291 LYS A CA 1
ATOM 2337 C C . LYS A 1 291 ? 5.733 -3.772 -23.143 1.00 67.62 291 LYS A C 1
ATOM 2339 O O . LYS A 1 291 ? 6.815 -4.347 -22.996 1.00 67.62 291 LYS A O 1
ATOM 2344 N N . THR A 1 292 ? 4.545 -4.318 -22.915 1.00 56.00 292 THR A N 1
ATOM 2345 C CA . THR A 1 292 ? 4.338 -5.732 -22.598 1.00 56.00 292 THR A CA 1
ATOM 2346 C C . THR A 1 292 ? 5.138 -6.600 -23.568 1.00 56.00 292 THR A C 1
ATOM 2348 O O . THR A 1 292 ? 5.289 -6.243 -24.743 1.00 56.00 292 THR A O 1
ATOM 2351 N N . ALA A 1 293 ? 5.716 -7.676 -23.038 1.00 44.06 293 ALA A N 1
ATOM 2352 C CA . ALA A 1 293 ? 6.253 -8.763 -23.847 1.00 44.06 293 ALA A CA 1
ATOM 2353 C C . ALA A 1 293 ? 5.135 -9.425 -24.661 1.00 44.06 293 ALA A C 1
ATOM 2355 O O . ALA A 1 293 ? 4.018 -9.563 -24.105 1.00 44.06 293 ALA A O 1
#

Foldseek 3Di:
DQPQPLAAALPPLLVVLVVLVVVLVVDPPSPPVHDPVVQQPDDPPQWDAPVRDPPDLPDDDGTHGFAFDQKDKQKWKWFDPALVLLLLQQVLQQVFKQFAPQGHFDDDPQWTKGCPVDQFKIKIKHQVLVVSVVVQVVDPPRDDDPVSNVQRSRMMMIIIMGGRVNCVVVVNRGPSSGDRCVSVVSRVVRVVRIDRPLPVPDDPLPLVPQDPVLSVVVVCLVVQHDVVVVDPPVVLVVSQNRCVVSVDRSVDRNPDDDDDPSSVSNVCSVVIDIDHDDPVCPPHSNYDDRPDD

=== Feature glossary ===
A reading guide for the features in this record.

Start from the sequence.

  · This is the polypeptide sequence — one letter per residue, N-terminus first. Length ranges from a few dozen residues for small domains to over a thousand for large multi-domain proteins.

Fold it, and you get atomic coordinates and the backbone conformation that goes with them.

  · Structure coordinates are given as an mmCIF _atom_site loop: one row per atom with element, residue name, chain id, sequence number, and x/y/z position in Å. Only the four main-chain atoms per residue are included here; side chains are omitted to keep the record compact.

  · Backbone dihedral angles. Every residue except chain termini has a φ (preceding-C → N → Cα → C) and a ψ (N → Cα → C → next-N). They are reported in degrees following the IUPAC sign convention. Secondary structure is essentially a statement about which (φ, ψ) basin each residue occupies.

  · The SS8 string is DSSP's per-residue secondary-structure call. α-helix (H) means an i→i+4 H-bond ladder; β-strand (E) means the residue participates in a β-sheet; 3₁₀ (G) and π (I) are tighter and wider helices; T/S are turns/bends; '-' is loop.

  · SS3 is a coarse helix/strand/coil call (letters a/b/c) made by the P-SEA algorithm from inter-Cα distances and dihedrals. It is less detailed than DSSP but needs only Cα positions.

Summarize the fold with a handful of shape descriptors and a per-residue structural alphabet.

  · Radius of gyration (Rg) is the root-mean-square distance of Cα atoms from their centroid — a single number for overall size and compactness. A globular domain of N residues has Rg ≈ 2.2·N^0.38 Å; an extended or disordered chain has a much larger Rg. The Cα contact count is the number of residue pairs whose Cα atoms are within 8 Å and are more than four positions apart in sequence — a standard proxy for tertiary packing density. The bounding box is the smallest axis-aligned box enclosing all Cα atoms.

  · The Foldseek 3Di string encodes local tertiary geometry as a 20-letter alphabet — one character per residue — derived from the relative positions of nearby Cα atoms. Unlike the amino-acid sequence, 3Di is a direct function of the 3D structure, so two proteins with the same fold have similar 3Di strings even at low sequence identity.

  · Solvent-accessible surface area (SASA) is the area in Å² traced out by the centre of a 1.4 Å probe sphere (a water molecule) rolled over the protein's van der Waals surface (Shrake–Rupley / Lee–Richards construction). Buried residues have near-zero SASA; fully exposed residues can exceed 200 Å². The total SASA scales roughly with the number of surface residues.

Ask how reliable the model is.

  · pLDDT (predicted Local Distance Difference Test) is AlphaFold's per-residue confidence score, ranging from 0 to 100. Values above 90 indicate high confidence (typically well-packed cores); 70–90 is confident; 50–70 low confidence; below 50 usually means the region is disordered or the prediction is unreliable there. AlphaFold stores pLDDT in the mmCIF B-factor column.

  · B-factor (Debye–Waller factor) reflects atomic displacement in the crystal lattice. It is an experimental observable (units Å²), not a prediction; low values mean the atom is pinned down, high values mean it moves or is heterogeneous across the crystal.

  · Predicted Aligned Error (PAE) is an AlphaFold confidence matrix: entry (i, j) is the expected error in the position of residue j, in ångströms, when the prediction is superimposed on the true structure at residue i. Low PAE within a block of residues means that block is internally rigid and well-predicted; high PAE between two blocks means their relative placement is uncertain even if each block individually is confident.

Place it in context: what it resembles, what it is annotated as, and how it looks.

  · Nearest PDB neighbors are the top structural matches found by Foldseek when searching this structure against the entire Protein Data Bank. Each hit reports a TM-score (0 to 1; >0.5 almost always implies the same fold) and an E-value. These are *structural* homologs — they may share no detectable sequence similarity.

  · Functional annotations link the protein to curated databases. InterPro entries identify conserved domains and families by matching the sequence against member-database signatures (Pfam, PROSITE, CDD, …). Gene Ontology (GO) terms describe molecular function, biological process, and cellular component in a controlled vocabulary. CATH places the structure in a hierarchical fold classification (Class/Architecture/Topology/Homologous-superfamily). The organism is the source species.

  · Three diagnostic plots accompany the record. The Cα contact map visualizes the tertiary structure as a 2D adjacency matrix (8 Å cutoff, sequence-local contacts suppressed). The Ramachandran plot shows the distribution of backbone (φ, ψ) torsions, with points in the α and β basins reflecting secondary structure content. The PAE plot shows AlphaFold's inter-residue confidence as a color matrix.

  · Six rendered views show the 3D structure from the faces of a cube — i.e. along ±x, ±y, ±z. Rendering representation is drawn randomly per protein from cartoon (secondary-structure ribbons), sticks (backbone bonds), or molecular surface; coloring is either N→C rainbow (blue at the N-terminus through red at the C-terminus) or one color per chain.